Protein 8YDN (pdb70)

Sequence (189 aa):
EEQKLNVGHGLAWSYYFGYLRLIIPGLQSRMDSWKKGIDTARKSVVVPKLYLLLIPKSCYCPPSITAADPQIKVAGVTPSFVANRAGNQRREYKNTVYCFEADKTDFYCLVEYATPILSLYEMSNSEEAGLSSFDRLRQMRTFVATLQEIINSNPETTKDNCSLLVYDDKQSISMLIKDRIEKDLSDKALQ

Foldseek 3Di:
DCVVLLCQLVLLVCCCQVPVVFPQFPQVVQVVVVVVVDDDPFAEAEAQAEEEEAAQLLDFDPDPCVQPVQWAFPDKGPWDWGDHPVHRIDIDIFTWIWGDDPRYIYIYGYGYSNSSVVLNCLVVPPDDPSPPHDSNVSSVSNVVSNLVVQCVDPSRNRRYHYQYDHPVPGVVNSVVVVCVVSVVVVVVD

Structure (mmCIF, N/CA/C/O backbone):
data_8YDN
#
_entry.id   8YDN
#
_cell.length_a   104.400
_cell.length_b   104.400
_cell.length_c   96.820
_cell.angle_alpha   90.000
_cell.angle_beta   90.000
_cell.angle_gamma   90.000
#
_symmetry.space_group_name_H-M   'I 41 2 2'
#
loop_
_entity.id
_entity.type
_entity.pdbx_description
1 polymer 'Stimulator of interferon genes protein'
2 non-polymer "9,9'-[(2R,3R,3aS,5S,7aR,9R,10R,10aS,12S,14aR)-3,5,10,12-tetrahydroxy-5,12-dioxidooctahydro-2H,7H-difuro[3,2-d:3',2'-j][1,3,7,9,2,8]tetraoxadiphosphacyclododecine-2,9-diyl]bis(2-amino-1,9-dihydro-6H-purin-6-one)"
#
loop_
_atom_site.group_PDB
_atom_site.id
_atom_site.type_symbol
_atom_site.label_atom_id
_atom_site.label_alt_id
_atom_site.label_comp_id
_atom_site.label_asym_id
_atom_site.label_entity_id
_atom_site.label_seq_id
_atom_site.pdbx_PDB_ins_code
_atom_site.Cartn_x
_atom_site.Cartn_y
_atom_site.Cartn_z
_atom_site.occupancy
_atom_site.B_iso_or_equiv
_atom_site.auth_seq_id
_atom_site.auth_comp_id
_atom_site.auth_asym_id
_atom_site.auth_atom_id
_atom_site.pdbx_PDB_model_num
ATOM 1 N N . GLU A 1 131 ? 36.71318 -18.38893 41.49122 1.000 76.35980 131 GLU A N 1
ATOM 2 C CA . GLU A 1 131 ? 36.08917 -19.31018 40.55261 1.000 81.01775 131 GLU A CA 1
ATOM 3 C C . GLU A 1 131 ? 35.66917 -18.58520 39.28811 1.000 77.40033 131 GLU A C 1
ATOM 4 O O . GLU A 1 131 ? 35.64982 -17.34806 39.27767 1.000 66.44104 131 GLU A O 1
ATOM 15 N N . GLU A 1 132 ? 35.31816 -19.36254 38.24437 1.000 71.85011 132 GLU A N 1
ATOM 16 C CA . GLU A 1 132 ? 34.73843 -18.81486 37.01659 1.000 76.78047 132 GLU A CA 1
ATOM 17 C C . GLU A 1 132 ? 33.33720 -18.24873 37.22726 1.000 74.96817 132 GLU A C 1
ATOM 18 O O . GLU A 1 132 ? 32.89931 -17.40035 36.43632 1.000 67.33900 132 GLU A O 1
ATOM 30 N N . GLN A 1 133 ? 32.61410 -18.71115 38.26090 1.000 75.76852 133 GLN A N 1
ATOM 31 C CA . GLN A 1 133 ? 31.20777 -18.32772 38.39092 1.000 72.50625 133 GLN A CA 1
ATOM 32 C C . GLN A 1 133 ? 31.06751 -16.87677 38.83551 1.000 62.03545 133 GLN A C 1
ATOM 33 O O . GLN A 1 133 ? 30.18318 -16.16678 38.35119 1.000 64.24977 133 GLN A O 1
ATOM 47 N N . LYS A 1 134 ? 31.95380 -16.39545 39.72107 1.000 55.46502 134 LYS A N 1
ATOM 48 C CA . LYS A 1 134 ? 31.94675 -14.96099 40.01788 1.000 62.34283 134 LYS A CA 1
ATOM 49 C C . LYS A 1 134 ? 32.32053 -14.09779 38.80467 1.000 62.33479 134 LYS A C 1
ATOM 50 O O . LYS A 1 134 ? 32.15064 -12.87280 38.87051 1.000 52.74733 134 LYS A O 1
ATOM 69 N N . LEU A 1 135 ? 32.80137 -14.69981 37.70648 1.000 61.10638 135 LEU A N 1
ATOM 70 C CA . LEU A 1 135 ? 33.13332 -13.98517 36.47370 1.000 52.11309 135 LEU A CA 1
ATOM 71 C C . LEU A 1 135 ? 32.05667 -14.12177 35.39553 1.000 49.18118 135 LEU A C 1
ATOM 72 O O . LEU A 1 135 ? 32.22914 -13.59418 34.28435 1.000 45.35757 135 LEU A O 1
ATOM 88 N N . ASN A 1 136 ? 30.94524 -14.77687 35.71345 1.000 43.36441 136 ASN A N 1
ATOM 89 C CA . ASN A 1 136 ? 29.70716 -14.64392 34.97143 1.000 44.27053 136 ASN A CA 1
ATOM 90 C C . ASN A 1 136 ? 29.01991 -13.30005 35.22372 1.000 48.88153 136 ASN A C 1
ATOM 91 O O . ASN A 1 136 ? 28.15676 -13.18611 36.10702 1.000 47.10741 136 ASN A O 1
ATOM 102 N N . VAL A 1 137 ? 29.39005 -12.29327 34.43488 1.000 31.51257 137 VAL A N 1
ATOM 103 C CA . VAL A 1 137 ? 29.03165 -10.90480 34.71996 1.000 24.09105 137 VAL A CA 1
ATOM 104 C C . VAL A 1 137 ? 28.13796 -10.29036 33.66635 1.000 34.19069 137 VAL A C 1
ATOM 105 O O . VAL A 1 137 ? 27.49169 -9.26416 33.97217 1.000 28.47658 137 VAL A O 1
ATOM 118 N N . GLY A 1 138 ? 28.05017 -10.89200 32.46728 1.000 27.88373 138 GLY A N 1
ATOM 119 C CA . GLY A 1 138 ? 27.39398 -10.23838 31.35621 1.000 27.67853 138 GLY A CA 1
ATOM 120 C C . GLY A 1 138 ? 25.90709 -10.07084 31.53559 1.000 27.69093 138 GLY A C 1
ATOM 121 O O . GLY A 1 138 ? 25.33068 -9.04877 31.12638 1.000 27.90451 138 GLY A O 1
ATOM 125 N N . HIS A 1 139 ? 25.24925 -11.09673 32.06828 1.000 30.80763 139 HIS A N 1
ATOM 126 C CA . HIS A 1 139 ? 23.81493 -10.99722 32.33761 1.000 31.30817 139 HIS A CA 1
ATOM 127 C C . HIS A 1 139 ? 23.52062 -9.84900 33.29811 1.000 29.66113 139 HIS A C 1
ATOM 128 O O . HIS A 1 139 ? 22.52421 -9.13736 33.15130 1.000 33.49757 139 HIS A O 1
ATOM 142 N N . GLY A 1 140 ? 24.38877 -9.64599 34.27834 1.000 22.23865 140 GLY A N 1
ATOM 143 C CA . GLY A 1 140 ? 24.18732 -8.54603 35.19445 1.000 28.55355 140 GLY A CA 1
ATOM 144 C C . GLY A 1 140 ? 24.36547 -7.19538 34.53587 1.000 27.92645 140 GLY A C 1
ATOM 145 O O . GLY A 1 140 ? 23.55191 -6.29139 34.72590 1.000 28.57106 140 GLY A O 1
ATOM 149 N N . LEU A 1 141 ? 25.43681 -7.04163 33.76519 1.000 23.41576 141 LEU A N 1
ATOM 150 C CA . LEU A 1 141 ? 25.65732 -5.77239 33.09190 1.000 25.62528 141 LEU A CA 1
ATOM 151 C C .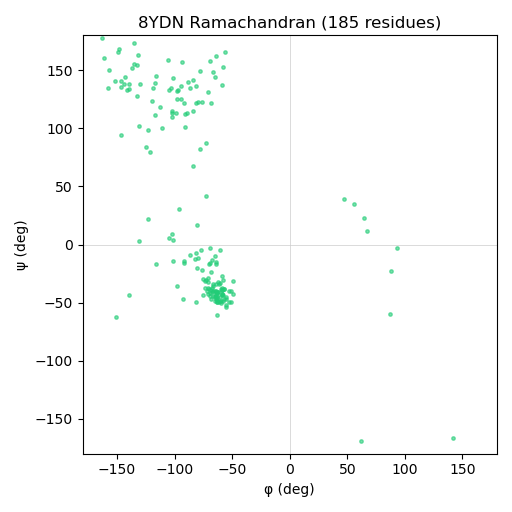 LEU A 1 141 ? 24.47298 -5.41243 32.20799 1.000 28.58936 141 LEU A C 1
ATOM 152 O O . LEU A 1 141 ? 24.07781 -4.24807 32.14932 1.000 25.77892 141 LEU A O 1
ATOM 168 N N . ALA A 1 142 ? 23.87797 -6.40095 31.53961 1.000 23.45457 142 ALA A N 1
ATOM 169 C CA . ALA A 1 142 ? 22.72625 -6.11865 30.68460 1.000 25.26992 142 ALA A CA 1
ATOM 170 C C . ALA A 1 142 ? 21.52021 -5.63384 31.48800 1.000 29.73901 142 ALA A C 1
ATOM 171 O O . ALA A 1 142 ? 20.86910 -4.64595 31.11215 1.000 27.00630 142 ALA A O 1
ATOM 178 N N . TRP A 1 143 ? 21.17743 -6.34049 32.57868 1.000 27.39628 143 TRP A N 1
ATOM 179 C CA . TRP A 1 143 ? 19.94726 -5.98537 33.32617 1.000 25.14638 143 TRP A CA 1
ATOM 180 C C . TRP A 1 143 ? 20.08693 -4.61693 33.97699 1.000 24.74016 143 TRP A C 1
ATOM 181 O O . TRP A 1 143 ? 19.15496 -3.81575 33.98101 1.000 27.41038 143 TRP A O 1
ATOM 202 N N . SER A 1 144 ? 21.29957 -4.30437 34.43248 1.000 24.57513 144 SER A N 1
ATOM 203 C CA . SER A 1 144 ? 21.62727 -3.01760 35.01789 1.000 30.41851 144 SER A CA 1
ATOM 204 C C . SER A 1 144 ? 21.55728 -1.90783 33.99007 1.000 25.46041 144 SER A C 1
ATOM 205 O O . SER A 1 144 ? 21.05583 -0.81233 34.28970 1.000 26.61506 144 SER A O 1
ATOM 213 N N . TYR A 1 145 ? 22.11110 -2.13692 32.78906 1.000 30.02692 145 TYR A N 1
ATOM 214 C CA . TYR A 1 145 ? 22.07994 -1.11186 31.73870 1.000 28.80193 145 TYR A CA 1
ATOM 215 C C . TYR A 1 145 ? 20.64832 -0.79664 31.34711 1.000 25.24914 145 TYR A C 1
ATOM 216 O O . TYR A 1 145 ? 20.28503 0.36214 31.15186 1.000 28.46657 145 TYR A O 1
ATOM 234 N N . TYR A 1 146 ? 19.81312 -1.82552 31.25359 1.000 22.85713 146 TYR A N 1
ATOM 235 C CA . TYR A 1 146 ? 18.40263 -1.63363 30.94193 1.000 21.82016 146 TYR A CA 1
ATOM 236 C C . TYR A 1 146 ? 17.68150 -0.82418 32.01015 1.000 28.04655 146 TYR A C 1
ATOM 237 O O . TYR A 1 146 ? 17.15067 0.24518 31.72011 1.000 25.85278 146 TYR A O 1
ATOM 255 N N . PHE A 1 147 ? 17.64376 -1.32121 33.26632 1.000 28.27613 147 PHE A N 1
ATOM 256 C CA . PHE A 1 147 ? 16.84191 -0.66469 34.30640 1.000 23.99883 147 PHE A CA 1
ATOM 257 C C . PHE A 1 147 ? 17.47395 0.64655 34.77743 1.000 32.05957 147 PHE A C 1
ATOM 258 O O . PHE A 1 147 ? 16.75712 1.56892 35.17436 1.000 32.09961 147 PHE A O 1
ATOM 275 N N . GLY A 1 148 ? 18.79478 0.75021 34.75176 1.000 26.52417 148 GLY A N 1
ATOM 276 C CA . GLY A 1 148 ? 19.45623 1.95669 35.17399 1.000 26.55837 148 GLY A CA 1
ATOM 277 C C . GLY A 1 148 ? 19.62469 3.01486 34.11873 1.000 30.37335 148 GLY A C 1
ATOM 278 O O . GLY A 1 148 ? 20.03522 4.14292 34.43563 1.000 31.71436 148 GLY A O 1
ATOM 282 N N . TYR A 1 149 ? 19.32020 2.69643 32.84931 1.000 26.44402 149 TYR A N 1
ATOM 283 C CA . TYR A 1 149 ? 19.49891 3.64677 31.76768 1.000 29.53996 149 TYR A CA 1
ATOM 284 C C . TYR A 1 149 ? 18.54943 3.49398 30.58335 1.000 29.89071 149 TYR A C 1
ATOM 285 O O . TYR A 1 149 ? 17.78489 4.41510 30.28186 1.000 27.93502 149 TYR A O 1
ATOM 303 N N . LEU A 1 150 ? 18.60274 2.36108 29.88473 1.000 27.73396 150 LEU A N 1
ATOM 304 C CA . LEU A 1 150 ? 17.92594 2.25575 28.59005 1.000 29.27405 150 LEU A CA 1
ATOM 305 C C . LEU A 1 150 ? 16.40678 2.31160 28.72611 1.000 32.53462 150 LEU A C 1
ATOM 306 O O . LEU A 1 150 ? 15.73271 2.86976 27.84788 1.000 33.62146 150 LEU A O 1
ATOM 322 N N . ARG A 1 151 ? 15.84572 1.70753 29.77693 1.000 28.04823 151 ARG A N 1
ATOM 323 C CA . ARG A 1 151 ? 14.39979 1.76619 30.01461 1.000 28.44029 151 ARG A CA 1
ATOM 324 C C . ARG A 1 151 ? 13.93445 3.18834 30.29414 1.000 30.25780 151 ARG A C 1
ATOM 325 O O . ARG A 1 151 ? 12.74587 3.48253 30.20008 1.000 31.75506 151 ARG A O 1
ATOM 346 N N . LEU A 1 152 ? 14.86151 4.06658 30.61604 1.000 28.61521 152 LEU A N 1
ATOM 347 C CA . LEU A 1 152 ? 14.59426 5.43967 30.98269 1.000 30.27144 152 LEU A CA 1
ATOM 348 C C . LEU A 1 152 ? 14.76583 6.41553 29.84182 1.000 35.80529 152 LEU A C 1
ATOM 349 O O . LEU A 1 152 ? 14.04338 7.40570 29.79716 1.000 34.27257 152 LEU A O 1
ATOM 365 N N . ILE A 1 153 ? 15.73660 6.18288 28.94491 1.000 37.99809 153 ILE A N 1
ATOM 366 C CA . ILE A 1 153 ? 16.04624 7.14496 27.89090 1.000 33.89302 153 ILE A CA 1
ATOM 367 C C . ILE A 1 153 ? 15.45981 6.75985 26.54012 1.000 29.50734 153 ILE A C 1
ATOM 368 O O . ILE A 1 153 ? 15.39792 7.61854 25.64857 1.000 32.70111 153 ILE A O 1
ATOM 384 N N . ILE A 1 154 ? 15.00256 5.52586 26.36776 1.000 28.47957 154 ILE A N 1
ATOM 385 C CA . ILE A 1 154 ? 14.45904 5.10910 25.08424 1.000 26.56973 154 ILE A CA 1
ATOM 386 C C . ILE A 1 154 ? 12.94598 5.26712 24.93404 1.000 36.38341 154 ILE A C 1
ATOM 387 O O . ILE A 1 154 ? 12.51035 5.71153 23.85960 1.000 37.41948 154 ILE A O 1
ATOM 403 N N . PRO A 1 155 ? 12.09740 4.85253 25.89288 1.000 37.05288 155 PRO A N 1
ATOM 404 C CA . PRO A 1 155 ? 10.65272 4.98173 25.66103 1.000 39.29637 155 PRO A CA 1
ATOM 405 C C . PRO A 1 155 ? 10.27673 6.42799 25.40251 1.000 33.98402 155 PRO A C 1
ATOM 406 O O . PRO A 1 155 ? 10.76013 7.33963 26.07005 1.000 35.38839 155 PRO A O 1
ATOM 417 N N . GLY A 1 156 ? 9.41268 6.62128 24.41166 1.000 29.74417 156 GLY A N 1
ATOM 418 C CA . GLY A 1 156 ? 9.01771 7.94507 23.96151 1.000 34.97693 156 GLY A CA 1
ATOM 419 C C . GLY A 1 156 ? 9.83192 8.50039 22.80128 1.000 35.54260 156 GLY A C 1
ATOM 420 O O . GLY A 1 156 ? 9.53105 9.60124 22.31201 1.000 31.63653 156 GLY A O 1
ATOM 424 N N . LEU A 1 157 ? 10.85024 7.77061 22.34678 1.000 30.88103 157 LEU A N 1
ATOM 425 C CA . LEU A 1 157 ? 11.87573 8.37244 21.50694 1.000 38.06804 157 LEU A CA 1
ATOM 426 C C . LEU A 1 157 ? 11.28170 8.85284 20.19000 1.000 37.78959 157 LEU A C 1
ATOM 427 O O . LEU A 1 157 ? 11.55389 9.97782 19.75949 1.000 39.27008 157 LEU A O 1
ATOM 443 N N . GLN A 1 158 ? 10.46752 8.00881 19.54017 1.000 37.72149 158 GLN A N 1
ATOM 444 C CA . GLN A 1 158 ? 9.80977 8.39325 18.28902 1.000 40.42404 158 GLN A CA 1
ATOM 445 C C . GLN A 1 158 ? 9.09396 9.73122 18.41411 1.000 49.40116 158 GLN A C 1
ATOM 446 O O . GLN A 1 158 ? 9.25720 10.62676 17.57631 1.000 37.80893 158 GLN A O 1
ATOM 460 N N . SER A 1 159 ? 8.29297 9.88737 19.46370 1.000 48.27572 159 SER A N 1
ATOM 461 C CA . SER A 1 159 ? 7.55448 11.12697 19.62217 1.000 41.27506 159 SER A CA 1
ATOM 462 C C . SER A 1 159 ? 8.49356 12.30331 19.79413 1.000 43.68127 159 SER A C 1
ATOM 463 O O . SER A 1 159 ? 8.26091 13.38535 19.24080 1.000 43.86285 159 SER A O 1
ATOM 471 N N . ARG A 1 160 ? 9.55275 12.12433 20.58121 1.000 41.85781 160 ARG A N 1
ATOM 472 C CA . ARG A 1 160 ? 10.52977 13.19048 20.76510 1.000 39.49021 160 ARG A CA 1
ATOM 473 C C . ARG A 1 160 ? 11.21626 13.55597 19.44651 1.000 44.32754 160 ARG A C 1
ATOM 474 O O . ARG A 1 160 ? 11.46210 14.73649 19.16424 1.000 37.22037 160 ARG A O 1
ATOM 495 N N . MET A 1 161 ? 11.54995 12.55722 18.63405 1.000 40.28612 161 MET A N 1
ATOM 496 C CA . MET A 1 161 ? 12.22225 12.87681 17.37803 1.000 47.19464 161 MET A CA 1
ATOM 497 C C . MET A 1 161 ? 11.26461 13.55000 16.40386 1.000 47.84230 161 MET A C 1
ATOM 498 O O . MET A 1 161 ? 11.68603 14.38749 15.60213 1.000 43.41174 161 MET A O 1
ATOM 512 N N . ASP A 1 162 ? 9.97816 13.19768 16.45420 1.000 45.06234 162 ASP A N 1
ATOM 513 C CA . ASP A 1 162 ? 8.99003 13.85998 15.61045 1.000 49.89428 162 ASP A CA 1
ATOM 514 C C . ASP A 1 162 ? 8.94372 15.35298 15.91308 1.000 49.86223 162 ASP A C 1
ATOM 515 O O . ASP A 1 162 ? 9.01468 16.18697 15.00554 1.000 62.22474 162 ASP A O 1
ATOM 524 N N . SER A 1 163 ? 8.86429 15.71988 17.18586 1.000 44.08142 163 SER A N 1
ATOM 525 C CA . SER A 1 163 ? 8.94480 17.13545 17.53534 1.000 50.41594 163 SER A CA 1
ATOM 526 C C . SER A 1 163 ? 10.30518 17.72350 17.14244 1.000 57.54054 163 SER A C 1
ATOM 527 O O . SER A 1 163 ? 10.38590 18.80482 16.54524 1.000 57.05125 163 SER A O 1
ATOM 535 N N . TRP A 1 164 ? 11.39652 17.02368 17.45694 1.000 52.97025 164 TRP A N 1
ATOM 536 C CA . TRP A 1 164 ? 12.71082 17.57585 17.13768 1.000 46.11019 164 TRP A CA 1
ATOM 537 C C . TRP A 1 164 ? 12.89760 17.72135 15.62858 1.000 48.26941 164 TRP A C 1
ATOM 538 O O . TRP A 1 164 ? 13.39290 18.75567 15.16831 1.000 51.77869 164 TRP A O 1
ATOM 559 N N . LYS A 1 165 ? 12.48469 16.70841 14.84079 1.000 51.19314 165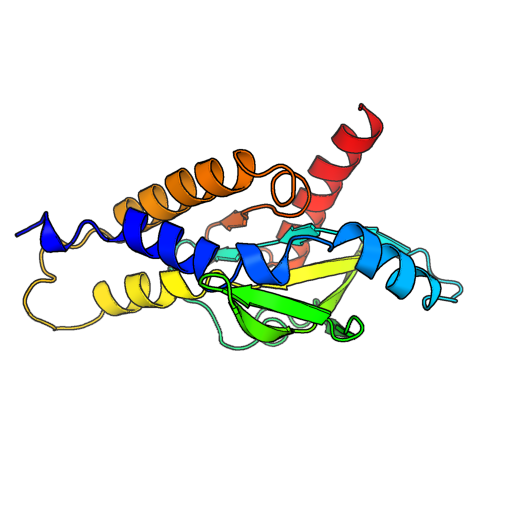 LYS A N 1
ATOM 560 C CA . LYS A 1 165 ? 12.63177 16.73786 13.37548 1.000 48.93637 165 LYS A CA 1
ATOM 561 C C . LYS A 1 165 ? 12.08913 18.02367 12.75036 1.000 55.82225 165 LYS A C 1
ATOM 562 O O . LYS A 1 165 ? 12.69026 18.56689 11.81961 1.000 58.27686 165 LYS A O 1
ATOM 581 N N . LYS A 1 166 ? 10.95471 18.53005 13.24749 1.000 50.81750 166 LYS A N 1
ATOM 582 C CA . LYS A 1 166 ? 10.34567 19.74823 12.72127 1.000 52.81621 166 LYS A CA 1
ATOM 583 C C . LYS A 1 166 ? 11.23970 20.97743 12.82757 1.000 51.91358 166 LYS A C 1
ATOM 584 O O . LYS A 1 166 ? 10.87704 22.04510 12.33943 1.000 52.57890 166 LYS A O 1
ATOM 603 N N . GLY A 1 167 ? 12.39646 20.85098 13.45411 1.000 54.64015 167 GLY A N 1
ATOM 604 C CA . GLY A 1 167 ? 13.30287 21.97253 13.55593 1.000 48.42844 167 GLY A CA 1
ATOM 605 C C . GLY A 1 167 ? 14.30121 22.04730 12.44701 1.000 54.42033 167 GLY A C 1
ATOM 606 O O . GLY A 1 167 ? 14.97146 23.07135 12.26900 1.000 51.22478 167 GLY A O 1
ATOM 610 N N . ILE A 1 168 ? 14.43222 20.96051 11.68968 1.000 57.83536 168 ILE A N 1
ATOM 611 C CA . ILE A 1 168 ? 15.28491 20.93042 10.50640 1.000 51.95395 168 ILE A CA 1
ATOM 612 C C . ILE A 1 168 ? 14.54717 21.67012 9.39169 1.000 62.58722 168 ILE A C 1
ATOM 613 O O . ILE A 1 168 ? 13.40670 21.32353 9.05683 1.000 61.94117 168 ILE A O 1
ATOM 629 N N . ASP A 1 169 ? 15.18672 22.71339 8.83695 1.000 58.84759 169 ASP A N 1
ATOM 630 C CA . ASP A 1 169 ? 14.63710 23.46464 7.69665 1.000 70.44044 169 ASP A CA 1
ATOM 631 C C . ASP A 1 169 ? 15.82145 23.91352 6.83964 1.000 57.58429 169 ASP A C 1
ATOM 632 O O . ASP A 1 169 ? 16.43241 24.95964 7.08793 1.000 60.57755 169 ASP A O 1
ATOM 641 N N . THR A 1 170 ? 16.13199 23.11730 5.82751 1.000 52.85716 170 THR A N 1
ATOM 642 C CA . THR A 1 170 ? 17.32362 23.34529 5.03048 1.000 49.89648 170 THR A CA 1
ATOM 643 C C . THR A 1 170 ? 17.06941 22.88131 3.60128 1.000 51.35551 170 THR A C 1
ATOM 644 O O . THR A 1 170 ? 16.07654 22.20444 3.32245 1.000 41.17924 170 THR A O 1
ATOM 655 N N . ALA A 1 171 ? 17.98875 23.25579 2.69382 1.000 45.82158 171 ALA A N 1
ATOM 656 C CA . ALA A 1 171 ? 18.02203 22.68748 1.34762 1.000 48.32940 171 ALA A CA 1
ATOM 657 C C . ALA A 1 171 ? 18.45806 21.22871 1.34919 1.000 50.88858 171 ALA A C 1
ATOM 658 O O . ALA A 1 171 ? 18.21061 20.51001 0.37265 1.000 41.09253 171 ALA A O 1
ATOM 665 N N . ARG A 1 172 ? 19.06821 20.75730 2.42818 1.000 45.51498 172 ARG A N 1
ATOM 666 C CA . ARG A 1 172 ? 19.78362 19.48085 2.38952 1.000 45.09469 172 ARG A CA 1
ATOM 667 C C . ARG A 1 172 ? 18.81673 18.32045 2.60074 1.000 37.65876 172 ARG A C 1
ATOM 668 O O . ARG A 1 172 ? 17.86980 18.40986 3.39074 1.000 43.79974 172 ARG A O 1
ATOM 689 N N . LYS A 1 173 ? 19.04748 17.22925 1.86915 1.000 37.97257 173 LYS A N 1
ATOM 690 C CA . LYS A 1 173 ? 18.25639 16.02976 2.09073 1.000 46.96628 173 LYS A CA 1
ATOM 691 C C . LYS A 1 173 ? 18.67706 15.44340 3.43225 1.000 42.59061 173 LYS A C 1
ATOM 692 O O . LYS A 1 173 ? 19.87375 15.30152 3.70359 1.000 37.90305 173 LYS A O 1
ATOM 711 N N . SER A 1 174 ? 17.71121 15.11716 4.26640 1.000 42.05629 174 SER A N 1
ATOM 712 C CA . SER A 1 174 ? 18.02733 14.59774 5.57992 1.000 44.08457 174 SER A CA 1
ATOM 713 C C . SER A 1 174 ? 17.08397 13.46776 5.94479 1.000 46.08024 174 SER A C 1
ATOM 714 O O . SER A 1 174 ? 15.88326 13.53974 5.69699 1.000 43.90409 174 SER A O 1
ATOM 722 N N . VAL A 1 175 ? 17.66072 12.42339 6.54336 1.000 42.94241 175 VAL A N 1
ATOM 723 C CA . VAL A 1 175 ? 16.93919 11.26281 7.06962 1.000 39.67720 175 VAL A CA 1
ATOM 724 C C . VAL A 1 175 ? 17.07337 11.27537 8.58952 1.000 39.35254 175 VAL A C 1
ATOM 725 O O . VAL A 1 175 ? 18.19615 11.20679 9.10248 1.000 42.08908 175 VAL A O 1
ATOM 738 N N . VAL A 1 176 ? 15.94707 11.38242 9.29348 1.000 34.36506 176 VAL A N 1
ATOM 739 C CA . VAL A 1 176 ? 15.90813 11.31194 10.75520 1.000 43.42028 176 VAL A CA 1
ATOM 740 C C . VAL A 1 176 ? 15.41277 9.92991 11.13645 1.000 40.94262 176 VAL A C 1
ATOM 741 O O . VAL A 1 176 ? 14.25791 9.58590 10.92957 1.000 34.13472 176 VAL A O 1
ATOM 754 N N . VAL A 1 177 ? 16.30100 9.12856 11.75419 1.000 41.76877 177 VAL A N 1
ATOM 755 C CA . VAL A 1 177 ? 16.00503 7.78845 12.20620 1.000 34.62601 177 VAL A CA 1
ATOM 756 C C . VAL A 1 177 ? 15.78960 7.83853 13.73335 1.000 43.30209 177 VAL A C 1
ATOM 757 O O . VAL A 1 177 ? 16.75115 8.13649 14.47349 1.000 29.56669 177 VAL A O 1
ATOM 770 N N . PRO A 1 178 ? 14.58239 7.56144 14.23403 1.000 40.34435 178 PRO A N 1
ATOM 771 C CA . PRO A 1 178 ? 14.31851 7.60921 15.68686 1.000 47.68709 178 PRO A CA 1
ATOM 772 C C . PRO A 1 178 ? 14.72269 6.30771 16.37330 1.000 45.81383 178 PRO A C 1
ATOM 773 O O . PRO A 1 178 ? 13.90586 5.52335 16.87965 1.000 38.87730 178 PRO A O 1
ATOM 784 N N . LYS A 1 179 ? 16.02826 6.07506 16.39049 1.000 36.12401 179 LYS A N 1
ATOM 785 C CA . LYS A 1 179 ? 16.58388 4.88606 17.00835 1.000 34.06933 179 LYS A CA 1
ATOM 786 C C . LYS A 1 179 ? 17.88004 5.26413 17.67915 1.000 33.91655 179 LYS A C 1
ATOM 787 O O . LYS A 1 179 ? 18.61331 6.13486 17.19320 1.000 30.48350 179 LYS A O 1
ATOM 806 N N . LEU A 1 180 ? 18.12933 4.62928 18.81280 1.000 34.91064 180 LEU A N 1
ATOM 807 C CA . LEU A 1 180 ? 19.42572 4.68077 19.46231 1.000 32.31836 180 LEU A CA 1
ATOM 808 C C . LEU A 1 180 ? 20.27463 3.50672 18.97962 1.000 30.51823 180 LEU A C 1
ATOM 809 O O . LEU A 1 180 ? 19.88633 2.34640 19.13757 1.000 34.43585 180 LEU A O 1
ATOM 825 N N . TYR A 1 181 ? 21.43717 3.80766 18.39805 1.000 25.51604 181 TYR A N 1
ATOM 826 C CA . TYR A 1 181 ? 22.37251 2.80043 17.90521 1.000 32.06051 181 TYR A CA 1
ATOM 827 C C . TYR A 1 181 ? 23.44596 2.62142 18.96917 1.000 26.00783 181 TYR A C 1
ATOM 828 O O . TYR A 1 181 ? 24.21182 3.55811 19.24297 1.000 29.13046 181 TYR A O 1
ATOM 846 N N . LEU A 1 182 ? 23.48786 1.43132 19.59058 1.000 29.25557 182 LEU A N 1
ATOM 847 C CA A LEU A 1 182 ? 24.36650 1.15633 20.72194 0.629 26.82480 182 LEU A CA 1
ATOM 848 C CA B LEU A 1 182 ? 24.36331 1.14711 20.71585 0.371 26.18821 182 LEU A CA 1
ATOM 849 C C . LEU A 1 182 ? 25.63234 0.45945 20.23661 1.000 25.96785 182 LEU A C 1
ATOM 850 O O . LEU A 1 182 ? 25.58847 -0.70068 19.81330 1.000 27.14536 182 LEU A O 1
ATOM 881 N N . LEU A 1 183 ? 26.76677 1.15257 20.35492 1.000 26.38544 183 LEU A N 1
ATOM 882 C CA . LEU A 1 183 ? 28.04258 0.62037 19.89101 1.000 30.43307 183 LEU A CA 1
ATOM 883 C C . LEU A 1 183 ? 28.63171 -0.36407 20.89676 1.000 28.35127 183 LEU A C 1
ATOM 884 O O . LEU A 1 183 ? 28.90289 -0.02524 22.05124 1.000 28.26749 183 LEU A O 1
ATOM 900 N N . ILE A 1 184 ? 28.87184 -1.57357 20.42118 1.000 33.83647 184 ILE A N 1
ATOM 901 C CA . ILE A 1 184 ? 29.45944 -2.65434 21.19427 1.000 34.07136 184 ILE A CA 1
ATOM 902 C C . ILE A 1 184 ? 30.72922 -3.08683 20.46846 1.000 30.84168 184 ILE A C 1
ATOM 903 O O . ILE A 1 184 ? 30.70569 -4.11573 19.76758 1.000 22.67109 184 ILE A O 1
ATOM 919 N N . PRO A 1 185 ? 31.84228 -2.34587 20.63085 1.000 23.95450 185 PRO A N 1
ATOM 920 C CA . PRO A 1 185 ? 33.14338 -2.77990 20.09571 1.000 31.92560 185 PRO A CA 1
ATOM 921 C C . PRO A 1 185 ? 33.67618 -4.05439 20.74086 1.000 39.50240 185 PRO A C 1
ATOM 922 O O . PRO A 1 185 ? 33.57750 -4.26140 21.95496 1.000 30.39127 185 PRO A O 1
ATOM 933 N N . LYS A 1 186 ? 34.34330 -4.86699 19.91411 1.000 38.82472 186 LYS A N 1
ATOM 934 C CA . LYS A 1 186 ? 34.85096 -6.15917 20.35267 1.000 41.29533 186 LYS A CA 1
ATOM 935 C C . LYS A 1 186 ? 35.89836 -6.01504 21.43297 1.000 33.80467 186 LYS A C 1
ATOM 936 O O . LYS A 1 186 ? 36.00880 -6.88584 22.29716 1.000 37.30736 186 LYS A O 1
ATOM 955 N N . SER A 1 187 ? 36.70932 -4.96407 21.39165 1.000 28.79453 187 SER A N 1
ATOM 956 C CA . SER A 1 187 ? 37.68699 -4.77884 22.45883 1.000 37.03524 187 SER A CA 1
ATOM 957 C C . SER A 1 187 ? 37.03626 -4.41664 23.79246 1.000 38.75426 187 SER A C 1
ATOM 958 O O . SER A 1 187 ? 37.70042 -4.46882 24.84671 1.000 39.20445 187 SER A O 1
ATOM 966 N N . CYS A 1 188 ? 35.76843 -3.99603 23.77981 1.000 30.46882 188 CYS A N 1
ATOM 967 C CA . CYS A 1 188 ? 35.07535 -3.43598 24.95962 1.000 31.68090 188 CYS A CA 1
ATOM 968 C C . CYS A 1 188 ? 35.65511 -2.09719 25.39491 1.000 32.19018 188 CYS A C 1
ATOM 969 O O . CYS A 1 188 ? 35.32453 -1.62076 26.49726 1.000 33.41833 188 CYS A O 1
ATOM 977 N N . TYR A 1 189 ? 36.51378 -1.47172 24.57936 1.000 36.44190 189 TYR A N 1
ATOM 978 C CA . TYR A 1 189 ? 37.02150 -0.13136 24.87773 1.000 33.17415 189 TYR A CA 1
ATOM 979 C C . TYR A 1 189 ? 35.98915 0.87222 24.38587 1.000 36.25797 189 TYR A C 1
ATOM 980 O O . TYR A 1 189 ? 35.75392 0.96979 23.18293 1.000 30.51077 189 TYR A O 1
ATOM 998 N N . CYS A 1 190 ? 35.38454 1.60278 25.31970 1.000 33.28547 190 CYS A N 1
ATOM 999 C CA . CYS A 1 190 ? 34.45624 2.67069 24.98655 1.000 31.23092 190 CYS A CA 1
ATOM 1000 C C . CYS A 1 190 ? 35.16856 4.00147 25.15057 1.000 35.54891 190 CYS A C 1
ATOM 1001 O O . CYS A 1 190 ? 35.46881 4.39950 26.28908 1.000 37.50426 190 CYS A O 1
ATOM 1009 N N . PRO A 1 191 ? 35.45994 4.70144 24.06875 1.000 42.32142 191 PRO A N 1
ATOM 1010 C CA . PRO A 1 191 ? 36.09046 5.98757 24.15808 1.000 33.34249 191 PRO A CA 1
ATOM 1011 C C . PRO A 1 191 ? 35.13318 6.99990 24.73921 1.000 30.39382 191 PRO A C 1
ATOM 1012 O O . PRO A 1 191 ? 33.90678 6.82975 24.69722 1.000 29.66809 191 PRO A O 1
ATOM 1023 N N . PRO A 1 192 ? 35.65285 8.07862 25.29966 1.000 36.32303 192 PRO A N 1
ATOM 1024 C CA . PRO A 1 192 ? 34.79097 8.94019 26.12372 1.000 45.02811 192 PRO A CA 1
ATOM 1025 C C . PRO A 1 192 ? 33.96673 9.91552 25.30974 1.000 46.81152 192 PRO A C 1
ATOM 1026 O O . PRO A 1 192 ? 33.01298 10.49180 25.84455 1.000 42.97676 192 PRO A O 1
ATOM 1037 N N . SER A 1 193 ? 34.27686 10.07703 24.02484 1.000 37.99309 193 SER A N 1
ATOM 1038 C CA . SER A 1 193 ? 33.54898 10.95926 23.11950 1.000 42.51751 193 SER A CA 1
ATOM 1039 C C . SER A 1 193 ? 33.24070 10.22607 21.81984 1.000 36.05875 193 SER A C 1
ATOM 1040 O O . SER A 1 193 ? 34.14368 9.66439 21.18545 1.000 37.80497 193 SER A O 1
ATOM 1048 N N . ILE A 1 194 ? 31.96697 10.23230 21.41364 1.000 36.97517 194 ILE A N 1
ATOM 1049 C CA . ILE A 1 194 ? 31.63082 9.75934 20.06871 1.000 36.52073 194 ILE A CA 1
ATOM 1050 C C . ILE A 1 194 ? 32.39015 10.57120 19.01216 1.000 36.52759 194 ILE A C 1
ATOM 1051 O O . ILE A 1 194 ? 32.95311 10.03669 18.04630 1.000 35.90274 194 ILE A O 1
ATOM 1067 N N . THR A 1 195 ? 32.33148 11.88518 19.14263 1.000 37.95463 195 THR A N 1
ATOM 1068 C CA . THR A 1 195 ? 32.88032 12.74316 18.11290 1.000 41.89650 195 THR A CA 1
ATOM 1069 C C . THR A 1 195 ? 34.37197 12.51590 17.98498 1.000 43.86923 195 THR A C 1
ATOM 1070 O O . THR A 1 195 ? 34.91268 12.56932 16.88218 1.000 42.14064 195 THR A O 1
ATOM 1076 N N . ALA A 1 196 ? 35.05211 12.19016 19.08696 1.000 46.93503 196 ALA 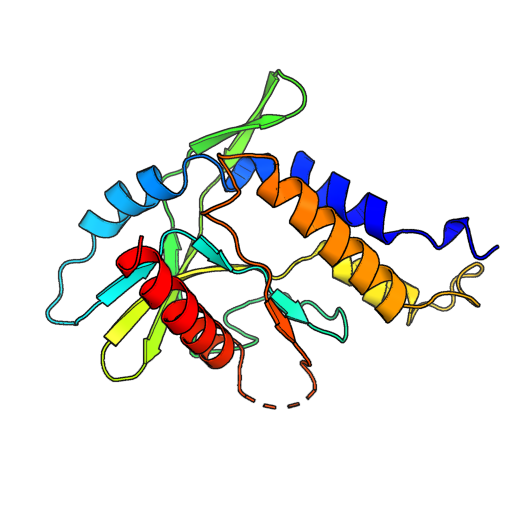A N 1
ATOM 1077 C CA . ALA A 1 196 ? 36.49614 11.98351 19.02364 1.000 41.31664 196 ALA A CA 1
ATOM 1078 C C . ALA A 1 196 ? 36.85150 10.65844 18.37659 1.000 41.95049 196 ALA A C 1
ATOM 1079 O O . ALA A 1 196 ? 37.90167 10.53473 17.72607 1.000 43.58821 196 ALA A O 1
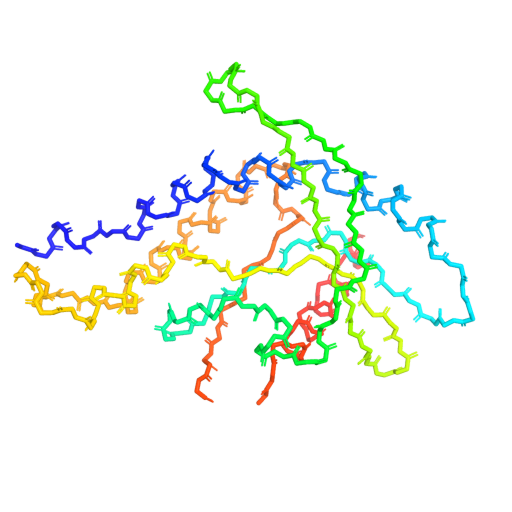ATOM 1086 N N . ALA A 1 197 ? 35.98621 9.66790 18.50804 1.000 37.62187 197 ALA A N 1
ATOM 1087 C CA . ALA A 1 197 ? 36.23817 8.38774 17.84891 1.000 32.55360 197 ALA A CA 1
ATOM 1088 C C . ALA A 1 197 ? 35.97336 8.47617 16.35394 1.000 40.09584 197 ALA A C 1
ATOM 1089 O O . ALA A 1 197 ? 36.75812 7.94158 15.56024 1.000 41.50916 197 ALA A O 1
ATOM 1096 N N . ASP A 1 198 ? 34.87113 9.12033 15.95582 1.000 37.04612 198 ASP A N 1
ATOM 1097 C CA . ASP A 1 198 ? 34.59351 9.40903 14.55590 1.000 38.33266 198 ASP A CA 1
ATOM 1098 C C . ASP A 1 198 ? 34.20203 10.87033 14.38659 1.000 41.41078 198 ASP A C 1
ATOM 1099 O O . ASP A 1 198 ? 33.05634 11.26844 14.64126 1.000 34.25496 198 ASP A O 1
ATOM 1108 N N . PRO A 1 199 ? 35.14798 11.71084 13.89985 1.000 39.26860 199 PRO A N 1
ATOM 1109 C CA . PRO A 1 199 ? 34.81710 13.11676 13.70399 1.000 43.86482 199 PRO A CA 1
ATOM 1110 C C . PRO A 1 199 ? 33.82020 13.34902 12.55625 1.000 31.31716 199 PRO A C 1
ATOM 1111 O O . PRO A 1 199 ? 33.36142 14.48183 12.37994 1.000 37.75860 199 PRO A O 1
ATOM 1122 N N . GLN A 1 200 ? 33.40192 12.32354 11.82296 1.000 36.10028 200 GLN A N 1
ATOM 1123 C CA . GLN A 1 200 ? 32.25479 12.48836 10.92881 1.000 31.64118 200 GLN A CA 1
ATOM 1124 C C . GLN A 1 200 ? 30.91692 12.50339 11.64571 1.000 42.01966 200 GLN A C 1
ATOM 1125 O O . GLN A 1 200 ? 29.94781 13.01248 11.08379 1.000 34.77848 200 GLN A O 1
ATOM 1139 N N . ILE A 1 201 ? 30.82639 11.95252 12.85955 1.000 37.52362 201 ILE A N 1
ATOM 1140 C CA . ILE A 1 201 ? 29.59188 12.01136 13.63683 1.000 37.88811 201 ILE A CA 1
ATOM 1141 C C . ILE A 1 201 ? 29.66154 13.27169 14.49238 1.000 33.39346 201 ILE A C 1
ATOM 1142 O O . ILE A 1 201 ? 30.50183 13.36924 15.37815 1.000 39.67757 201 ILE A O 1
ATOM 1157 N N . LYS A 1 202 ? 28.81229 14.24391 14.20953 1.000 38.98797 202 LYS A N 1
ATOM 1158 C CA . LYS A 1 202 ? 28.86229 15.54120 14.87214 1.000 43.77351 202 LYS A CA 1
ATOM 1159 C C . LYS A 1 202 ? 27.57665 15.72500 15.65776 1.000 34.76189 202 LYS A C 1
ATOM 1160 O O . LYS A 1 202 ? 26.51369 15.25318 15.24117 1.000 34.58834 202 LYS A O 1
ATOM 1179 N N . VAL A 1 203 ? 27.68260 16.38795 16.81109 1.000 43.51850 203 VAL A N 1
ATOM 1180 C CA . VAL A 1 203 ? 26.50198 16.62094 17.63937 1.000 40.31305 203 VAL A CA 1
ATOM 1181 C C . VAL A 1 203 ? 25.60568 17.60244 16.89462 1.000 37.83880 203 VAL A C 1
ATOM 1182 O O . VAL A 1 203 ? 26.02924 18.70290 16.53005 1.000 38.60177 203 VAL A O 1
ATOM 1195 N N . ALA A 1 204 ? 24.38167 17.17974 16.62360 1.000 35.94128 204 ALA A N 1
ATOM 1196 C CA . ALA A 1 204 ? 23.40919 18.02101 15.93953 1.000 32.46316 204 ALA A CA 1
ATOM 1197 C C . ALA A 1 204 ? 22.52753 18.82714 16.87241 1.000 39.64940 204 ALA A C 1
ATOM 1198 O O . ALA A 1 204 ? 21.89114 19.77840 16.42946 1.000 40.38665 204 ALA A O 1
ATOM 1205 N N . GLY A 1 205 ? 22.48074 18.48700 18.14949 1.000 49.47466 205 GLY A N 1
ATOM 1206 C CA . GLY A 1 205 ? 21.54799 19.09703 19.05744 1.000 33.10788 205 GLY A CA 1
ATOM 1207 C C . GLY A 1 205 ? 21.03279 18.07250 20.01758 1.000 34.03596 205 GLY A C 1
ATOM 1208 O O . GLY A 1 205 ? 21.55209 16.96192 20.12857 1.000 33.90415 205 GLY A O 1
ATOM 1212 N N . VAL A 1 206 ? 19.96754 18.42891 20.71210 1.000 39.21548 206 VAL A N 1
ATOM 1213 C CA . VAL A 1 206 ? 19.48208 17.65483 21.84577 1.000 47.58145 206 VAL A CA 1
ATOM 1214 C C . VAL A 1 206 ? 17.97524 17.79168 21.86506 1.000 40.89162 206 VAL A C 1
ATOM 1215 O O . VAL A 1 206 ? 17.43718 18.85083 21.55632 1.000 37.85188 206 VAL A O 1
ATOM 1228 N N . THR A 1 207 ? 17.29204 16.70358 22.17870 1.000 39.69485 207 THR A N 1
ATOM 1229 C CA . THR A 1 207 ? 15.86008 16.78306 22.34190 1.000 41.59114 207 THR A CA 1
ATOM 1230 C C . THR A 1 207 ? 15.53611 17.70282 23.53713 1.000 41.48887 207 THR A C 1
ATOM 1231 O O . THR A 1 207 ? 16.37258 17.97734 24.39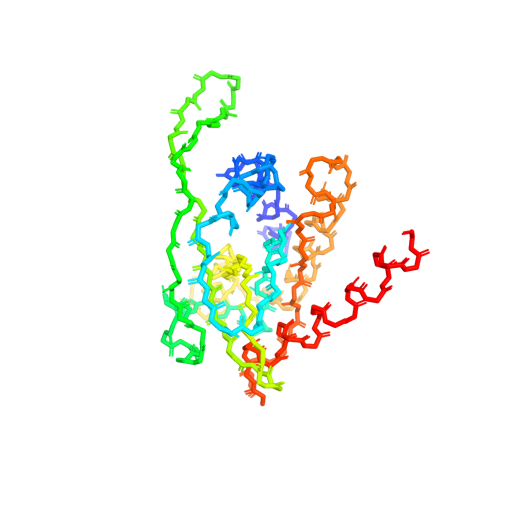729 1.000 41.02670 207 THR A O 1
ATOM 1237 N N . PRO A 1 208 ? 14.31421 18.18345 23.61349 1.000 46.90188 208 PRO A N 1
ATOM 1238 C CA . PRO A 1 208 ? 13.88103 18.78767 24.88385 1.000 49.26928 208 PRO A CA 1
ATOM 1239 C C . PRO A 1 208 ? 13.99875 17.77580 26.02529 1.000 47.82077 208 PRO A C 1
ATOM 1240 O O . PRO A 1 208 ? 13.91266 16.55898 25.82947 1.000 42.69179 208 PRO A O 1
ATOM 1251 N N . SER A 1 209 ? 14.18984 18.29206 27.23769 1.000 46.51262 209 SER A N 1
ATOM 1252 C CA . SER A 1 209 ? 14.31646 17.40615 28.38225 1.000 45.51895 209 SER A CA 1
ATOM 1253 C C . SER A 1 209 ? 12.99009 16.70215 28.61553 1.000 34.89842 209 SER A C 1
ATOM 1254 O O . SER A 1 209 ? 11.92661 17.20953 28.26787 1.000 44.99954 209 SER A O 1
ATOM 1262 N N . PHE A 1 210 ? 13.07792 15.47481 29.12663 1.000 35.90779 210 PHE A N 1
ATOM 1263 C CA . PHE A 1 210 ? 11.91893 14.75305 29.62195 1.000 35.56962 210 PHE A CA 1
ATOM 1264 C C . PHE A 1 210 ? 12.27470 14.09989 30.96084 1.000 40.82125 210 PHE A C 1
ATOM 1265 O O . PHE A 1 210 ? 13.42842 14.09431 31.39263 1.000 33.59075 210 PHE A O 1
ATOM 1282 N N . VAL A 1 211 ? 11.26585 13.52332 31.60194 1.000 34.81378 211 VAL A N 1
ATOM 1283 C CA . VAL A 1 211 ? 11.39047 12.90297 32.91043 1.000 31.78041 211 VAL A CA 1
ATOM 1284 C C . VAL A 1 211 ? 11.08270 11.41460 32.80846 1.000 30.40875 211 VAL A C 1
ATOM 1285 O O . VAL A 1 211 ? 10.10332 11.02176 32.16267 1.000 28.25686 211 VAL A O 1
ATOM 1298 N N . ALA A 1 212 ? 11.87660 10.59624 33.51091 1.000 33.14447 212 ALA A N 1
ATOM 1299 C CA . ALA A 1 212 ? 11.69164 9.14538 33.57832 1.000 34.75202 212 ALA A CA 1
ATOM 1300 C C . ALA A 1 212 ? 11.85467 8.70888 35.03435 1.000 33.35177 212 ALA A C 1
ATOM 1301 O O . ALA A 1 212 ? 12.51616 9.37591 35.84372 1.000 36.40027 212 ALA A O 1
ATOM 1308 N N . ASN A 1 213 ? 11.23424 7.56873 35.36419 1.000 32.50186 213 ASN A N 1
ATOM 1309 C CA . ASN A 1 213 ? 11.13179 7.10985 36.75788 1.000 40.09804 213 ASN A CA 1
ATOM 1310 C C . ASN A 1 213 ? 11.80061 5.75653 36.93397 1.000 35.95503 213 ASN A C 1
ATOM 1311 O O . ASN A 1 213 ? 11.44780 4.79876 36.24307 1.000 33.96729 213 ASN A O 1
ATOM 1322 N N . ARG A 1 214 ? 12.76113 5.68347 37.85268 1.000 33.51267 214 ARG A N 1
ATOM 1323 C CA . ARG A 1 214 ? 13.23505 4.39372 38.35070 1.000 39.98585 214 ARG A CA 1
ATOM 1324 C C . ARG A 1 214 ? 12.46776 4.03731 39.61879 1.000 38.40316 214 ARG A C 1
ATOM 1325 O O . ARG A 1 214 ? 11.93110 4.90967 40.30683 1.000 45.24057 214 ARG A O 1
ATOM 1346 N N . ALA A 1 215 ? 12.42390 2.73515 39.92444 1.000 42.11778 215 ALA A N 1
ATOM 1347 C CA . ALA A 1 215 ? 11.92428 2.23916 41.21920 1.000 50.54085 215 ALA A CA 1
ATOM 1348 C C . ALA A 1 215 ? 10.60511 2.89339 41.62129 1.000 42.72849 215 ALA A C 1
ATOM 1349 O O . ALA A 1 215 ? 10.39027 3.24840 42.78674 1.000 57.11408 215 ALA A O 1
ATOM 1356 N N . GLY A 1 216 ? 9.73228 3.09092 40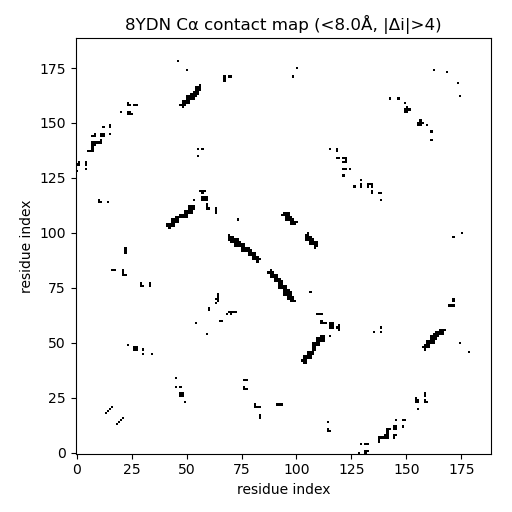.63560 1.000 57.64518 216 GLY A N 1
ATOM 1357 C CA . GLY A 1 216 ? 8.42355 3.66575 40.86305 1.000 57.39192 216 GLY A CA 1
ATOM 1358 C C . GLY A 1 216 ? 8.40972 5.17692 40.81197 1.000 55.99703 216 GLY A C 1
ATOM 1359 O O . GLY A 1 216 ? 7.74884 5.77166 39.94854 1.000 58.43186 216 GLY A O 1
ATOM 1363 N N . ASN A 1 217 ? 9.19456 5.79939 41.70713 1.000 53.45938 217 ASN A N 1
ATOM 1364 C CA . ASN A 1 217 ? 9.02524 7.19443 42.09182 1.000 44.72730 217 ASN A CA 1
ATOM 1365 C C . ASN A 1 217 ? 10.29253 8.03578 42.05337 1.000 52.18592 217 ASN A C 1
ATOM 1366 O O . ASN A 1 217 ? 10.25404 9.20056 42.47685 1.000 44.51605 217 ASN A O 1
ATOM 1377 N N . GLN A 1 218 ? 11.42560 7.47738 41.62315 1.000 43.71958 218 GLN A N 1
ATOM 1378 C CA . GLN A 1 218 ? 12.68973 8.22027 41.60067 1.000 45.51800 218 GLN A CA 1
ATOM 1379 C C . GLN A 1 218 ? 12.84346 8.89393 40.24046 1.000 47.13119 218 GLN A C 1
ATOM 1380 O O . GLN A 1 218 ? 13.22694 8.26110 39.25327 1.000 42.89767 218 GLN A O 1
ATOM 1394 N N . ARG A 1 219 ? 12.54573 10.18852 40.19683 1.000 42.34369 219 ARG A N 1
ATOM 1395 C CA . ARG A 1 219 ? 12.48192 10.92621 38.94232 1.000 40.27106 219 ARG A CA 1
ATOM 1396 C C . ARG A 1 219 ? 13.79366 11.61478 38.64664 1.000 39.19230 219 ARG A C 1
ATOM 1397 O O . ARG A 1 219 ? 14.40462 12.20631 39.54467 1.000 39.55991 219 ARG A O 1
ATOM 1418 N N . ARG A 1 220 ? 14.22644 11.51867 37.38543 1.000 39.86708 220 ARG A N 1
ATOM 1419 C CA . ARG A 1 220 ? 15.35154 12.29114 36.88936 1.000 38.92588 220 ARG A CA 1
ATOM 1420 C C . ARG A 1 220 ? 15.00955 12.82627 35.51290 1.000 32.50252 220 ARG A C 1
ATOM 1421 O O . ARG A 1 220 ? 14.22469 12.23593 34.76496 1.000 34.50569 220 ARG A O 1
ATOM 1442 N N . GLU A 1 221 ? 15.61298 13.95803 35.19457 1.000 32.99986 221 GLU A N 1
ATOM 1443 C CA . GLU A 1 221 ? 15.46392 14.58600 33.88680 1.000 34.80521 221 GLU A CA 1
ATOM 1444 C C . GLU A 1 221 ? 16.50642 14.03337 32.94146 1.000 34.07752 221 GLU A C 1
ATOM 1445 O O . GLU A 1 221 ? 17.66833 13.86384 33.31931 1.000 38.47952 221 GLU A O 1
ATOM 1457 N N . TYR A 1 222 ? 16.09205 13.79658 31.69208 1.000 46.11789 222 TYR A N 1
ATOM 1458 C CA . TYR A 1 222 ? 16.97072 13.32554 30.63014 1.000 34.63920 222 TYR A CA 1
ATOM 1459 C C . TYR A 1 222 ? 16.78047 14.15515 29.36230 1.000 35.91361 222 TYR A C 1
ATOM 1460 O O . TYR A 1 222 ? 15.77261 14.84563 29.18669 1.000 35.56074 222 TYR A O 1
ATOM 1478 N N . LYS A 1 223 ? 17.76344 14.04232 28.46682 1.000 44.67308 223 LYS A N 1
ATOM 1479 C CA . LYS A 1 223 ? 17.72066 14.59541 27.10817 1.000 40.33221 223 LYS A CA 1
ATOM 1480 C C . LYS A 1 223 ? 18.42896 13.63244 26.17392 1.000 34.65414 223 LYS A C 1
ATOM 1481 O O . LYS A 1 223 ? 19.47861 13.08955 26.51876 1.000 38.16707 223 LYS A O 1
ATOM 1500 N N . ASN A 1 224 ? 17.85410 13.41055 24.99276 1.000 37.18562 224 ASN A N 1
ATOM 1501 C CA . ASN A 1 224 ? 18.52091 12.61570 23.96816 1.000 38.96711 224 ASN A CA 1
ATOM 1502 C C . ASN A 1 224 ? 19.43066 13.51434 23.12957 1.000 34.77225 224 ASN A C 1
ATOM 1503 O O . ASN A 1 224 ? 19.04786 14.62365 22.76208 1.000 34.22324 224 ASN A O 1
ATOM 1514 N N . THR A 1 225 ? 20.65216 13.05349 22.88595 1.000 34.10406 225 THR A N 1
ATOM 1515 C CA . THR A 1 225 ? 21.60916 13.77186 22.06858 1.000 38.71789 225 THR A CA 1
ATOM 1516 C C . THR A 1 225 ? 21.50206 13.24546 20.65230 1.000 33.81590 225 THR A C 1
ATOM 1517 O O . THR A 1 225 ? 21.57693 12.03864 20.42232 1.000 31.60645 225 THR A O 1
ATOM 1523 N N . VAL A 1 226 ? 21.28647 14.14825 19.71140 1.000 33.32704 226 VAL A N 1
ATOM 1524 C CA . VAL A 1 226 ? 21.13206 13.77363 18.30392 1.000 28.35135 226 VAL A CA 1
ATOM 1525 C C . VAL A 1 226 ? 22.47945 13.97781 17.64426 1.000 30.84908 226 VAL A C 1
ATOM 1526 O O . VAL A 1 226 ? 23.14710 14.99139 17.88539 1.000 32.87895 226 VAL A O 1
ATOM 1539 N N . TYR A 1 227 ? 22.90154 12.97961 16.88111 1.000 34.91930 227 TYR A N 1
ATOM 1540 C CA . TYR A 1 227 ? 24.10334 13.01652 16.05251 1.000 34.27764 227 TYR A CA 1
ATOM 1541 C C . TYR A 1 227 ? 23.70371 13.16281 14.59312 1.000 35.48039 227 TYR A C 1
ATOM 1542 O O . TYR A 1 227 ? 22.57400 12.85564 14.21072 1.000 32.47910 227 TYR A O 1
ATOM 1560 N N . CYS A 1 228 ? 24.65658 13.64608 13.78920 1.000 31.72316 228 CYS A N 1
ATOM 1561 C CA . CYS A 1 228 ? 24.49853 13.81130 12.35496 1.000 35.62999 228 CYS A CA 1
ATOM 1562 C C . CYS A 1 228 ? 25.78623 13.39991 11.66316 1.000 33.58511 228 CYS A C 1
ATOM 1563 O O . CYS A 1 228 ? 26.87575 13.80443 12.08290 1.000 38.80678 228 CYS A O 1
ATOM 1571 N N . PHE A 1 229 ? 25.66416 12.61117 10.61004 1.000 30.71184 229 PHE A N 1
ATOM 1572 C CA . PHE A 1 229 ? 26.75658 12.41099 9.66130 1.000 39.91967 229 PHE A CA 1
ATOM 1573 C C . PHE A 1 229 ? 26.23312 12.55877 8.23683 1.000 38.34854 229 PHE A C 1
ATOM 1574 O O . PHE A 1 229 ? 25.04649 12.39633 7.95980 1.000 40.21824 229 PHE A O 1
ATOM 1591 N N . GLU A 1 230 ? 27.11361 12.91748 7.33516 1.000 43.01482 230 GLU A N 1
ATOM 1592 C CA . GLU A 1 230 ? 26.72342 13.03938 5.93846 1.000 45.51515 230 GLU A CA 1
ATOM 1593 C C . GLU A 1 230 ? 27.22731 11.83117 5.16609 1.000 43.66785 230 GLU A C 1
ATOM 1594 O O . GLU A 1 230 ? 28.35967 11.37485 5.36496 1.000 43.06044 230 GLU A O 1
ATOM 1606 N N . ALA A 1 231 ? 26.35955 11.27530 4.32757 1.000 36.80259 231 ALA A N 1
ATOM 1607 C CA . ALA A 1 231 ? 26.77077 10.21722 3.41637 1.000 46.08105 231 ALA A CA 1
ATOM 1608 C C . ALA A 1 231 ? 25.89281 10.25506 2.17519 1.000 45.61959 231 ALA A C 1
ATOM 1609 O O . ALA A 1 231 ? 24.69370 10.51161 2.26267 1.000 41.35474 231 ALA A O 1
ATOM 1616 N N . ASP A 1 232 ? 26.49769 10.03149 1.00729 1.000 54.21082 232 ASP A N 1
ATOM 1617 C CA . ASP A 1 232 ? 25.77315 9.98668 -0.27071 1.000 49.99412 232 ASP A CA 1
ATOM 1618 C C . ASP A 1 232 ? 24.97458 11.27065 -0.52813 1.000 38.18264 232 ASP A C 1
ATOM 1619 O O . ASP A 1 232 ? 23.88210 11.22836 -1.11692 1.000 45.38956 232 ASP A O 1
ATOM 1628 N N . LYS A 1 233 ? 25.50857 12.41004 -0.08847 1.000 39.20315 233 LYS A N 1
ATOM 1629 C CA . LYS A 1 233 ? 24.87769 13.73280 -0.17621 1.000 47.67741 233 LYS A CA 1
ATOM 1630 C C . LYS A 1 233 ? 23.58593 13.85401 0.64119 1.000 47.22128 233 LYS A C 1
ATOM 1631 O O . LYS A 1 233 ? 22.73080 14.71582 0.36132 1.000 41.28567 233 LYS A O 1
ATOM 1650 N N . THR A 1 234 ? 23.40721 13.01952 1.65808 1.000 39.42409 234 THR A N 1
ATOM 1651 C CA . THR A 1 234 ? 22.25127 13.16272 2.53556 1.000 43.64222 234 THR A CA 1
ATOM 1652 C C . THR A 1 234 ? 22.68813 13.16760 3.99947 1.000 45.68825 234 THR A C 1
ATOM 1653 O O . THR A 1 234 ? 23.58056 12.41434 4.39638 1.000 45.18289 234 THR A O 1
ATOM 1664 N N . ASP A 1 235 ? 22.07498 14.06397 4.78260 1.000 43.20520 235 ASP A N 1
ATOM 1665 C CA . ASP A 1 235 ? 22.31811 14.17723 6.21133 1.000 36.39123 235 ASP A CA 1
ATOM 1666 C C . ASP A 1 235 ? 21.50655 13.13507 6.97650 1.000 44.06547 235 ASP A C 1
ATOM 1667 O O . ASP A 1 235 ? 20.27863 13.17478 6.92751 1.000 39.19952 235 ASP A O 1
ATOM 1676 N N . PHE A 1 236 ? 22.16804 12.26507 7.74305 1.000 36.47467 236 PHE A N 1
ATOM 1677 C CA . PHE A 1 236 ? 21.48474 11.28594 8.58208 1.000 37.60000 236 PHE A CA 1
ATOM 1678 C C . PHE A 1 236 ? 21.55356 11.71969 10.04157 1.000 36.49706 236 PHE A C 1
ATOM 1679 O O . PHE A 1 236 ? 22.63361 12.10503 10.52554 1.000 31.58042 236 PHE A O 1
ATOM 1696 N N . TYR A 1 237 ? 20.40952 11.66803 10.72769 1.000 34.74105 237 TYR A N 1
ATOM 1697 C CA . TYR A 1 237 ? 20.28305 12.02365 12.13594 1.000 39.20222 237 TYR A CA 1
ATOM 1698 C C . TYR A 1 237 ? 19.80805 10.80491 12.91876 1.000 40.26685 237 TYR A C 1
ATOM 1699 O O . TYR A 1 237 ? 18.87773 10.12474 12.48697 1.000 39.99888 237 TYR A O 1
ATOM 1717 N N . CYS A 1 238 ? 20.43339 10.53800 14.06310 1.000 40.87038 238 CYS A N 1
ATOM 1718 C CA . CYS A 1 238 ? 20.06546 9.41313 14.93656 1.000 41.49478 238 CYS A CA 1
ATOM 1719 C C . CYS A 1 238 ? 20.68369 9.65144 16.30838 1.000 32.78487 238 CYS A C 1
ATOM 1720 O O . CYS A 1 238 ? 21.40111 10.62970 16.51153 1.000 34.78681 238 CYS A O 1
ATOM 1728 N N . LEU A 1 239 ? 20.39924 8.73224 17.24654 1.000 34.72344 239 LEU A N 1
ATOM 1729 C CA . LEU A 1 239 ? 21.06489 8.67029 18.53882 1.000 30.37969 239 LEU A CA 1
ATOM 1730 C C . LEU A 1 239 ? 22.11530 7.55567 18.48719 1.000 23.76662 239 LEU A C 1
ATOM 1731 O O . LEU A 1 239 ? 21.90262 6.50546 17.87424 1.000 34.78345 239 LEU A O 1
ATOM 1747 N N . VAL A 1 240 ? 23.23165 7.79441 19.13615 1.000 30.02524 240 VAL A N 1
ATOM 1748 C CA . VAL A 1 240 ? 24.38775 6.91680 19.08374 1.000 30.63785 240 VAL A CA 1
ATOM 1749 C C . VAL A 1 240 ? 25.04162 6.99782 20.44062 1.000 35.70725 240 VAL A C 1
ATOM 1750 O O . VAL A 1 240 ? 25.22841 8.08824 20.97119 1.000 33.27201 240 VAL A O 1
ATOM 1763 N N . GLU A 1 241 ? 25.43351 5.84605 20.98150 1.000 30.11403 241 GLU A N 1
ATOM 1764 C CA . GLU A 1 241 ? 26.11518 5.79499 22.26309 1.000 35.77176 241 GLU A CA 1
ATOM 1765 C C . GLU A 1 241 ? 26.90667 4.50484 22.30996 1.000 30.24735 241 GLU A C 1
ATOM 1766 O O . GLU A 1 241 ? 26.52134 3.51316 21.68440 1.000 30.33665 241 GLU A O 1
ATOM 1778 N N . TYR A 1 242 ? 28.01380 4.52740 23.04031 1.000 27.07336 242 TYR A N 1
ATOM 1779 C CA . TYR A 1 242 ? 28.68737 3.27027 23.37338 1.000 27.60467 242 TYR A CA 1
ATOM 1780 C C . TYR A 1 242 ? 27.94990 2.58179 24.50741 1.000 29.22273 242 TYR A C 1
ATOM 1781 O O . TYR A 1 242 ? 27.35243 3.23548 25.36465 1.000 33.70681 242 TYR A O 1
ATOM 1799 N N . ALA A 1 243 ? 27.99573 1.25115 24.52313 1.000 27.40630 243 ALA A N 1
ATOM 1800 C CA . ALA A 1 243 ? 27.49975 0.49131 25.68131 1.000 29.50277 243 ALA A CA 1
ATOM 1801 C C . ALA A 1 243 ? 28.53751 0.52912 26.81562 1.000 32.95889 243 ALA A C 1
ATOM 1802 O O . ALA A 1 243 ? 29.28820 -0.41651 27.07163 1.000 27.43065 243 ALA A O 1
ATOM 1809 N N . THR A 1 244 ? 28.51203 1.61257 27.56023 1.000 28.82307 244 THR A N 1
ATOM 1810 C CA . THR A 1 244 ? 29.46028 1.87727 28.64027 1.000 30.05281 244 THR A CA 1
ATOM 1811 C C . THR A 1 244 ? 29.67036 0.74619 29.65564 1.000 30.57150 244 THR A C 1
ATOM 1812 O O . THR A 1 244 ? 30.78439 0.61533 30.16749 1.000 28.82848 244 THR A O 1
ATOM 1823 N N . PRO A 1 245 ? 28.69271 -0.09853 29.97688 1.000 31.46283 245 PRO A N 1
ATOM 1824 C CA . PRO A 1 245 ? 29.01029 -1.19725 30.91421 1.000 25.56660 245 PRO A CA 1
ATOM 1825 C C . PRO A 1 245 ? 30.13568 -2.08400 30.42410 1.000 33.60063 245 PRO A C 1
ATOM 1826 O O . PRO A 1 245 ? 30.88775 -2.62261 31.25736 1.000 30.04560 245 PRO A O 1
ATOM 1837 N N . ILE A 1 246 ? 30.30552 -2.25317 29.10403 1.000 24.78238 246 ILE A N 1
ATOM 1838 C CA . ILE A 1 246 ? 31.36276 -3.14382 28.63479 1.000 20.99340 246 ILE A CA 1
ATOM 1839 C C . ILE A 1 246 ? 32.74273 -2.58326 28.93988 1.000 23.31691 246 ILE A C 1
ATOM 1840 O O . ILE A 1 246 ? 33.72838 -3.32114 28.88647 1.000 28.21998 246 ILE A O 1
ATOM 1856 N N . LEU A 1 247 ? 32.83534 -1.30831 29.31674 1.000 25.09815 247 LEU A N 1
ATOM 1857 C CA . LEU A 1 247 ? 34.12604 -0.80206 29.80043 1.000 25.06582 247 LEU A CA 1
ATOM 1858 C C . LEU A 1 247 ? 34.62546 -1.57336 31.02210 1.000 31.28378 247 LEU A C 1
ATOM 1859 O O . LEU A 1 247 ? 35.83894 -1.63845 31.24112 1.000 27.45317 247 LEU A O 1
A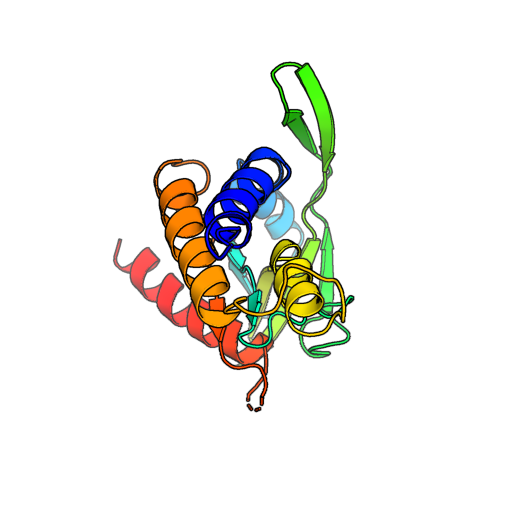TOM 1875 N N . SER A 1 248 ? 33.72780 -2.16089 31.83183 1.000 29.84136 248 SER A N 1
ATOM 1876 C CA . SER A 1 248 ? 34.21530 -2.97088 32.94682 1.000 31.28677 248 SER A CA 1
ATOM 1877 C C . SER A 1 248 ? 34.76750 -4.29797 32.45266 1.000 26.81252 248 SER A C 1
ATOM 1878 O O . SER A 1 248 ? 35.66312 -4.86462 33.07952 1.000 34.68636 248 SER A O 1
ATOM 1886 N N . LEU A 1 249 ? 34.21565 -4.83068 31.35159 1.000 31.36785 249 LEU A N 1
ATOM 1887 C CA . LEU A 1 249 ? 34.80331 -6.01126 30.71462 1.000 27.09247 249 LEU A CA 1
ATOM 1888 C C . LEU A 1 249 ? 36.22891 -5.70538 30.25333 1.000 30.46471 249 LEU A C 1
ATOM 1889 O O . LEU A 1 249 ? 37.15488 -6.47145 30.52897 1.000 37.37873 249 LEU A O 1
ATOM 1905 N N . TYR A 1 250 ? 36.42952 -4.54572 29.62656 1.000 24.65355 250 TYR A N 1
ATOM 1906 C CA . TYR A 1 250 ? 37.78183 -4.10688 29.27485 1.000 24.56333 250 TYR A CA 1
ATOM 1907 C C . TYR A 1 250 ? 38.71064 -4.06513 30.47959 1.000 33.30987 250 TYR A C 1
ATOM 1908 O O . TYR A 1 250 ? 39.85297 -4.53780 30.41322 1.000 29.68052 250 TYR A O 1
ATOM 1926 N N . GLU A 1 251 ? 38.24051 -3.47976 31.59831 1.000 33.16582 251 GLU A N 1
ATOM 1927 C CA . GLU A 1 251 ? 39.07053 -3.33379 32.80117 1.000 33.71069 251 GLU A CA 1
ATOM 1928 C C . GLU A 1 251 ? 39.33772 -4.67718 33.45285 1.000 30.29897 251 GLU A C 1
ATOM 1929 O O . GLU A 1 251 ? 40.46010 -4.95023 33.87619 1.000 34.69663 251 GLU A O 1
ATOM 1941 N N . MET A 1 252 ? 38.32470 -5.53985 33.52760 1.000 28.53415 252 MET A N 1
ATOM 1942 C CA . MET A 1 252 ? 38.55184 -6.87874 34.06648 1.000 31.81689 252 MET A CA 1
ATOM 1943 C C . MET A 1 252 ? 39.57047 -7.66773 33.24586 1.000 34.42980 252 MET A C 1
ATOM 1944 O O . MET A 1 252 ? 40.29324 -8.51660 33.77355 1.000 34.26378 252 MET A O 1
ATOM 1958 N N . SER A 1 253 ? 39.62349 -7.45380 31.95069 1.000 37.96786 253 SER A N 1
ATOM 1959 C CA . SER A 1 253 ? 40.60453 -8.21319 31.18838 1.000 43.04935 253 SER A CA 1
ATOM 1960 C C . SER A 1 253 ? 42.01907 -7.63649 31.27059 1.000 37.66750 253 SER A C 1
ATOM 1961 O O . SER A 1 253 ? 42.97635 -8.36737 31.00758 1.000 47.28419 253 SER A O 1
ATOM 1969 N N . ASN A 1 254 ? 42.17859 -6.36535 31.63032 1.000 35.00954 254 ASN A N 1
ATOM 1970 C CA . ASN A 1 254 ? 43.47780 -5.73599 31.84881 1.000 46.56001 254 ASN A CA 1
ATOM 1971 C C . ASN A 1 254 ? 43.46554 -5.14525 33.25128 1.000 51.50592 254 ASN A C 1
ATOM 1972 O O . ASN A 1 254 ? 43.17659 -3.95764 33.39734 1.000 71.58125 254 ASN A O 1
ATOM 1983 N N . SER A 1 255 ? 43.76212 -5.94573 34.27616 1.000 57.29981 255 SER A N 1
ATOM 1984 C CA . SER A 1 255 ? 43.54722 -5.38548 35.60162 1.000 58.05723 255 SER A CA 1
ATOM 1985 C C . SER A 1 255 ? 44.57830 -5.67493 36.68425 1.000 74.09011 255 SER A C 1
ATOM 1986 O O . SER A 1 255 ? 44.92483 -4.77147 37.46194 1.000 83.86067 255 SER A O 1
ATOM 1994 N N . GLU A 1 256 ? 45.02863 -6.92726 36.77428 1.000 71.12093 256 GLU A N 1
ATOM 1995 C CA . GLU A 1 256 ? 45.92382 -7.42270 37.82194 1.000 74.75503 256 GLU A CA 1
ATOM 1996 C C . GLU A 1 256 ? 45.15355 -7.91093 39.05587 1.000 65.27298 256 GLU A C 1
ATOM 1997 O O . GLU A 1 256 ? 45.69107 -8.69452 39.83769 1.000 72.97784 256 GLU A O 1
ATOM 2009 N N . GLU A 1 257 ? 43.91768 -7.44743 39.26011 1.000 66.22869 257 GLU A N 1
ATOM 2010 C CA . GLU A 1 257 ? 43.15253 -7.89555 40.41896 1.000 51.60339 257 GLU A CA 1
ATOM 2011 C C . GLU A 1 257 ? 43.04608 -9.42606 40.40192 1.000 69.77147 257 GLU A C 1
ATOM 2012 O O . GLU A 1 257 ? 43.27993 -10.09263 39.37652 1.000 65.06912 257 GLU A O 1
ATOM 2024 N N . ALA A 1 258 ? 42.63004 -9.97331 41.54659 1.000 59.89322 258 ALA A N 1
ATOM 2025 C CA . ALA A 1 258 ? 43.00212 -11.33206 41.92148 1.000 56.73647 258 ALA A CA 1
ATOM 2026 C C . ALA A 1 258 ? 42.14239 -12.40557 41.25641 1.000 58.69468 258 ALA A C 1
ATOM 2027 O O . ALA A 1 258 ? 42.67577 -13.38433 40.70480 1.000 70.16240 258 ALA A O 1
ATOM 2034 N N . GLY A 1 259 ? 40.82148 -12.26156 41.31195 1.000 49.98096 259 GLY A N 1
ATOM 2035 C CA . GLY A 1 259 ? 39.95150 -13.33656 40.87067 1.000 47.82813 259 GLY A CA 1
ATOM 2036 C C . GLY A 1 259 ? 39.76035 -13.42626 39.37133 1.000 54.34650 259 GLY A C 1
ATOM 2037 O O . GLY A 1 259 ? 38.83912 -14.09597 38.89260 1.000 49.80883 259 GLY A O 1
ATOM 2041 N N . LEU A 1 260 ? 40.63410 -12.77561 38.61136 1.000 53.24210 260 LEU A N 1
ATOM 2042 C CA . LEU A 1 260 ? 40.35069 -12.47790 37.21656 1.000 37.29209 260 LEU A CA 1
ATOM 2043 C C . LEU A 1 260 ? 41.06512 -13.41225 36.25223 1.000 46.92959 260 LEU A C 1
ATOM 2044 O O . LEU A 1 260 ? 40.98104 -13.21017 35.03309 1.000 39.16585 260 LEU A O 1
ATOM 2060 N N . SER A 1 261 ? 41.69218 -14.47451 36.75407 1.000 45.12070 261 SER A N 1
ATOM 2061 C CA . SER A 1 261 ? 42.51922 -15.32842 35.90697 1.000 45.01451 261 SER A CA 1
ATOM 2062 C C . SER A 1 261 ? 41.69853 -16.06869 34.86408 1.000 41.43151 261 SER A C 1
ATOM 2063 O O . SER A 1 261 ? 42.10084 -16.17941 33.70275 1.000 47.32709 261 SER A O 1
ATOM 2071 N N . SER A 1 262 ? 40.52703 -16.54493 35.23000 1.000 49.23849 262 SER A N 1
ATOM 2072 C CA . SER A 1 262 ? 39.68795 -17.25833 34.27616 1.000 44.71783 262 SER A CA 1
ATOM 2073 C C . SER A 1 262 ? 38.63599 -16.35291 33.64064 1.000 41.36172 262 SER A C 1
ATOM 2074 O O . SER A 1 262 ? 37.53527 -16.81246 33.31063 1.000 43.80190 262 SER A O 1
ATOM 2082 N N . PHE A 1 263 ? 38.93437 -15.06112 33.49174 1.000 37.58045 263 PHE A N 1
ATOM 2083 C CA . PHE A 1 263 ? 37.98109 -14.15817 32.84573 1.000 40.02237 263 PHE A CA 1
ATOM 2084 C C . PHE A 1 263 ? 38.07621 -14.25535 31.32192 1.000 38.80547 263 PHE A C 1
ATOM 2085 O O . PHE A 1 263 ? 39.16025 -14.20298 30.73477 1.000 43.36130 263 PHE A O 1
ATOM 2102 N N . ASP A 1 264 ? 36.91273 -14.30411 30.68260 1.000 35.68664 264 ASP A N 1
ATOM 2103 C CA . ASP A 1 264 ? 36.76711 -14.46963 29.24919 1.000 32.28985 264 ASP A CA 1
ATOM 2104 C C . ASP A 1 264 ? 35.95393 -13.30143 28.71165 1.000 32.06526 264 ASP A C 1
ATOM 2105 O O . ASP A 1 264 ? 34.71819 -13.30828 28.75285 1.000 34.41651 264 ASP A O 1
ATOM 2114 N N . ARG A 1 265 ? 36.64543 -12.30377 28.17164 1.000 30.01624 265 ARG A N 1
ATOM 2115 C CA . ARG A 1 265 ? 35.99345 -11.05911 27.77866 1.000 28.26662 265 ARG A CA 1
ATOM 2116 C C . ARG A 1 265 ? 34.95974 -11.27065 26.68012 1.000 38.76045 265 ARG A C 1
ATOM 2117 O O . ARG A 1 265 ? 33.83684 -10.75463 26.75629 1.000 30.80019 265 ARG A O 1
ATOM 2138 N N . LEU A 1 266 ? 35.31642 -12.00031 25.62058 1.000 31.49939 266 LEU A N 1
ATOM 2139 C CA . LEU A 1 266 ? 34.34982 -12.18961 24.54779 1.000 34.24230 266 LEU A CA 1
ATOM 2140 C C . LEU A 1 266 ? 33.13184 -12.97332 25.00240 1.000 26.72282 266 LEU A C 1
ATOM 2141 O O . LEU A 1 266 ? 32.01057 -12.69769 24.56031 1.000 34.27115 266 LEU A O 1
ATOM 2157 N N . ARG A 1 267 ? 33.32830 -14.00673 25.80810 1.000 29.83213 267 ARG A N 1
ATOM 2158 C CA . ARG A 1 267 ? 32.18538 -14.75152 26.33061 1.000 29.15495 267 ARG A CA 1
ATOM 2159 C C . ARG A 1 267 ? 31.24759 -13.83975 27.13296 1.000 37.33983 267 ARG A C 1
ATOM 2160 O O . ARG A 1 267 ? 30.02085 -13.95350 27.03555 1.000 31.34195 267 ARG A O 1
ATOM 2181 N N . GLN A 1 268 ? 31.79881 -12.95555 27.96901 1.000 29.67819 268 GLN A N 1
ATOM 2182 C CA . GLN A 1 268 ? 30.93617 -12.06680 28.73758 1.000 30.90153 268 GLN A CA 1
ATOM 2183 C C . GLN A 1 268 ? 30.29082 -11.02681 27.83181 1.000 30.41205 268 GLN A C 1
ATOM 2184 O O . GLN A 1 268 ? 29.10399 -10.71301 27.97094 1.000 27.45745 268 GLN A O 1
ATOM 2198 N N . MET A 1 269 ? 31.02715 -10.53984 26.84807 1.000 29.88518 269 MET A N 1
ATOM 2199 C CA . MET A 1 269 ? 30.41500 -9.62350 25.87517 1.000 31.76006 269 MET A CA 1
ATOM 2200 C C . MET A 1 269 ? 29.26971 -10.29749 25.09949 1.000 33.58000 269 MET A C 1
ATOM 2201 O O . MET A 1 269 ? 28.25324 -9.65090 24.82436 1.000 30.58656 269 MET A O 1
ATOM 2215 N N . ARG A 1 270 ? 29.37012 -11.59631 24.81861 1.000 33.51984 270 ARG A N 1
ATOM 2216 C CA . ARG A 1 270 ? 28.27112 -12.30754 24.18113 1.000 32.75610 270 ARG A CA 1
ATOM 2217 C C . ARG A 1 270 ? 27.05521 -12.48077 25.08770 1.000 30.13058 270 ARG A C 1
ATOM 2218 O O . ARG A 1 270 ? 25.91953 -12.34732 24.63465 1.000 38.04775 270 ARG A O 1
ATOM 2239 N N . THR A 1 271 ? 27.25425 -12.85356 26.35710 1.000 30.81038 271 THR A N 1
ATOM 2240 C CA . THR A 1 271 ? 26.12476 -12.91166 27.29739 1.000 30.50207 271 THR A CA 1
ATOM 2241 C C . THR A 1 271 ? 25.43897 -11.55460 27.41767 1.000 25.44481 271 THR A C 1
ATOM 2242 O O . THR A 1 271 ? 24.20332 -11.46962 27.42120 1.000 28.04996 271 THR A O 1
ATOM 2248 N N . PHE A 1 272 ? 26.23107 -10.48226 27.50835 1.000 25.26755 272 PHE A N 1
ATOM 2249 C CA . PHE A 1 272 ? 25.68127 -9.13397 27.54601 1.000 22.00305 272 PHE A CA 1
ATOM 2250 C C . PHE A 1 272 ? 24.78515 -8.85443 26.34993 1.000 28.96248 272 PHE A C 1
ATOM 2251 O O . PHE A 1 272 ? 23.62415 -8.42619 26.47764 1.000 27.20819 272 PHE A O 1
ATOM 2268 N N . VAL A 1 273 ? 25.32153 -9.07082 25.16255 1.000 27.94313 273 VAL A N 1
ATOM 2269 C CA . VAL A 1 273 ? 24.57415 -8.74449 23.94433 1.000 26.04759 273 VAL A CA 1
ATOM 2270 C C . VAL A 1 273 ? 23.30600 -9.57605 23.89477 1.000 26.71088 273 VAL A C 1
ATOM 2271 O O . VAL A 1 273 ? 22.19512 -9.04421 23.78165 1.000 23.83867 273 VAL A O 1
ATOM 2284 N N . ALA A 1 274 ? 23.45306 -10.88834 24.09831 1.000 26.95299 274 ALA A N 1
ATOM 2285 C CA . ALA A 1 274 ? 22.32386 -11.78994 24.00457 1.000 29.55765 274 ALA A CA 1
ATOM 2286 C C . ALA A 1 274 ? 21.23520 -11.43056 24.99932 1.000 28.01856 274 ALA A C 1
ATOM 2287 O O . ALA A 1 274 ? 20.05240 -11.36318 24.63853 1.000 36.35635 274 ALA A O 1
ATOM 2294 N N . THR A 1 275 ? 21.58911 -11.25535 26.27183 1.000 32.48016 275 THR A N 1
ATOM 2295 C CA . THR A 1 275 ? 20.58917 -10.88742 27.27802 1.000 28.61043 275 THR A CA 1
ATOM 2296 C C . THR A 1 275 ? 19.98418 -9.52952 26.95212 1.000 30.45862 275 THR A C 1
ATOM 2297 O O . THR A 1 275 ? 18.76546 -9.36367 26.92878 1.000 32.59268 275 THR A O 1
ATOM 2308 N N . LEU A 1 276 ? 20.83258 -8.53473 26.68746 1.000 26.54664 276 LEU A N 1
ATOM 2309 C CA . LEU A 1 276 ? 20.30963 -7.19798 26.40198 1.000 32.25828 276 LEU A CA 1
ATOM 2310 C C . LEU A 1 276 ? 19.36791 -7.23098 25.21156 1.000 31.68801 276 LEU A C 1
ATOM 2311 O O . LEU A 1 276 ? 18.28245 -6.64420 25.24013 1.000 30.40478 276 LEU A O 1
ATOM 2327 N N . GLN A 1 277 ? 19.73992 -7.94985 24.16708 1.000 30.29383 277 GLN A N 1
ATOM 2328 C CA . GLN A 1 277 ? 18.83333 -8.06684 23.02677 1.000 34.71524 277 GLN A CA 1
ATOM 2329 C C . GLN A 1 277 ? 17.49589 -8.66544 23.44677 1.000 30.40094 277 GLN A C 1
ATOM 2330 O O . GLN A 1 277 ? 16.43594 -8.15590 23.05600 1.000 28.85446 277 GLN A O 1
ATOM 2344 N N . GLU A 1 278 ? 17.49863 -9.69720 24.29150 1.000 36.06702 278 GLU A N 1
ATOM 2345 C CA . GLU A 1 278 ? 16.21148 -10.26309 24.71325 1.000 30.76878 278 GLU A CA 1
ATOM 2346 C C . GLU A 1 278 ? 15.39863 -9.26947 25.53436 1.000 29.98034 278 GLU A C 1
ATOM 2347 O O . GLU A 1 278 ? 14.18869 -9.12578 25.32445 1.000 30.31099 278 GLU A O 1
ATOM 2354 N N . ILE A 1 279 ? 16.04075 -8.51788 26.42205 1.000 29.37545 279 ILE A N 1
ATOM 2355 C CA . ILE A 1 279 ? 15.27964 -7.56249 27.23480 1.000 32.33447 279 ILE A CA 1
ATOM 2356 C C . ILE A 1 279 ? 14.64524 -6.50730 26.32977 1.000 37.02652 279 ILE A C 1
ATOM 2357 O O . ILE A 1 279 ? 13.44456 -6.22185 26.40218 1.000 33.17784 279 ILE A O 1
ATOM 2373 N N . ILE A 1 280 ? 15.44888 -5.93589 25.44492 1.000 34.62998 280 ILE A N 1
ATOM 2374 C CA . ILE A 1 280 ? 14.98298 -4.85964 24.58223 1.000 33.92735 280 ILE A CA 1
ATOM 2375 C C . ILE A 1 280 ? 13.82161 -5.32026 23.71917 1.000 34.59362 280 ILE A C 1
ATOM 2376 O O . ILE A 1 280 ? 12.86135 -4.57306 23.51250 1.000 35.63399 280 ILE A O 1
ATOM 2392 N N . ASN A 1 281 ? 13.86927 -6.56331 23.23319 1.000 33.16211 281 ASN A N 1
ATOM 2393 C CA . ASN A 1 281 ? 12.78172 -7.07829 22.40709 1.000 39.45432 281 ASN A CA 1
ATOM 2394 C C . ASN A 1 281 ? 11.51871 -7.33313 23.21468 1.000 44.78470 281 ASN A C 1
ATOM 2395 O O . ASN A 1 281 ? 10.41130 -7.25713 22.66944 1.000 52.09949 281 ASN A O 1
ATOM 2406 N N . SER A 1 282 ? 11.65294 -7.64177 24.49555 1.000 42.60337 282 SER A N 1
ATOM 2407 C CA . SER A 1 282 ? 10.47957 -7.93193 25.29873 1.000 43.94598 282 SER A CA 1
ATOM 2408 C C . SER A 1 282 ? 9.70660 -6.68529 25.71070 1.000 46.72512 282 SER A C 1
ATOM 2409 O O . SER A 1 282 ? 8.64904 -6.82233 26.33697 1.000 47.50414 282 SER A O 1
ATOM 2417 N N . ASN A 1 283 ? 10.19766 -5.49054 25.40528 1.000 40.89277 283 ASN A N 1
ATOM 2418 C CA . ASN A 1 283 ? 9.50665 -4.24396 25.75432 1.000 33.55111 283 ASN A CA 1
ATOM 2419 C C . ASN A 1 283 ? 9.12759 -3.49759 24.47796 1.000 44.65462 283 ASN A C 1
ATOM 2420 O O . ASN A 1 283 ? 10.01450 -3.01321 23.74354 1.000 42.19846 283 ASN A O 1
ATOM 2431 N N . PRO A 1 284 ? 7.83921 -3.39399 24.15122 1.000 43.27224 284 PRO A N 1
ATOM 2432 C CA . PRO A 1 284 ? 7.46065 -2.71916 22.90173 1.000 45.08071 284 PRO A CA 1
ATOM 2433 C C . PRO A 1 284 ? 7.83747 -1.24962 22.87830 1.000 47.85041 284 PRO A C 1
ATOM 2434 O O . PRO A 1 284 ? 7.85138 -0.63950 21.79602 1.000 45.42821 284 PRO A O 1
ATOM 2445 N N . GLU A 1 285 ? 8.15813 -0.66175 24.02778 1.000 38.97318 285 GLU A N 1
ATOM 2446 C CA . GLU A 1 285 ? 8.64119 0.71258 24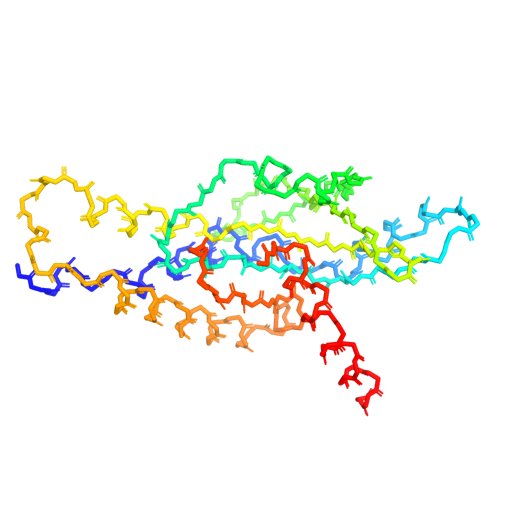.03350 1.000 41.18433 285 GLU A CA 1
ATOM 2447 C C . GLU A 1 285 ? 10.10497 0.82474 23.65629 1.000 35.06610 285 GLU A C 1
ATOM 2448 O O . GLU A 1 285 ? 10.58342 1.94527 23.43971 1.000 39.59711 285 GLU A O 1
ATOM 2460 N N . THR A 1 286 ? 10.82879 -0.27758 23.60777 1.000 34.58400 286 THR A N 1
ATOM 2461 C CA A THR A 1 286 ? 12.24292 -0.27195 23.25441 0.463 35.88887 286 THR A CA 1
ATOM 2462 C CA B THR A 1 286 ? 12.23753 -0.24958 23.23724 0.537 35.88504 286 THR A CA 1
ATOM 2463 C C . THR A 1 286 ? 12.54568 -1.05879 21.98648 1.000 37.08120 286 THR A C 1
ATOM 2464 O O . THR A 1 286 ? 13.48716 -0.71463 21.28413 1.000 35.02702 286 THR A O 1
ATOM 2475 N N . LYS A 1 287 ? 11.72213 -2.08308 21.67771 1.000 39.29111 287 LYS A N 1
ATOM 2476 C CA . LYS A 1 287 ? 11.98982 -3.05088 20.61858 1.000 40.19485 287 LYS A CA 1
ATOM 2477 C C . LYS A 1 287 ? 12.36988 -2.41112 19.29660 1.000 40.55673 287 LYS A C 1
ATOM 2478 O O . LYS A 1 287 ? 13.26281 -2.89568 18.60500 1.000 36.79776 287 LYS A O 1
ATOM 2497 N N . ASP A 1 288 ? 11.68105 -1.35986 18.90485 1.000 43.22949 288 ASP A N 1
ATOM 2498 C CA . ASP A 1 288 ? 11.85294 -0.79837 17.57458 1.000 52.05756 288 ASP A CA 1
ATOM 2499 C C . ASP A 1 288 ? 12.64884 0.50483 17.59293 1.000 46.06080 288 ASP A C 1
ATOM 2500 O O . ASP A 1 288 ? 12.82174 1.13749 16.55702 1.000 46.92806 288 ASP A O 1
ATOM 2509 N N . ASN A 1 289 ? 13.17628 0.89670 18.74387 1.000 39.88404 289 ASN A N 1
ATOM 2510 C CA . ASN A 1 289 ? 13.82402 2.19870 18.88655 1.000 40.27512 289 ASN A CA 1
ATOM 2511 C C . ASN A 1 289 ? 15.24330 2.04214 19.37529 1.000 39.09559 289 ASN A C 1
ATOM 2512 O O . ASN A 1 289 ? 15.83360 2.99504 19.90533 1.000 36.53885 289 ASN A O 1
ATOM 2523 N N . CYS A 1 290 ? 15.80404 0.86092 19.15864 1.000 37.27177 290 CYS A N 1
ATOM 2524 C CA . CYS A 1 290 ? 17.09254 0.49459 19.71626 1.000 36.71835 290 CYS A CA 1
ATOM 2525 C C . CYS A 1 290 ? 17.69281 -0.63389 18.88727 1.000 35.43433 290 CYS A C 1
ATOM 2526 O O . CYS A 1 290 ? 17.00985 -1.60936 18.59733 1.000 38.54766 290 CYS A O 1
ATOM 2534 N N . SER A 1 291 ? 18.98611 -0.49633 18.56226 1.000 38.39736 291 SER A N 1
ATOM 2535 C CA . SER A 1 291 ? 19.71403 -1.49149 17.77016 1.000 40.74495 291 SER A CA 1
ATOM 2536 C C . SER A 1 291 ? 21.12292 -1.64342 18.31378 1.000 33.71382 291 SER A C 1
ATOM 2537 O O . SER A 1 291 ? 21.82047 -0.64594 18.51874 1.000 31.63344 291 SER A O 1
ATOM 2545 N N . LEU A 1 292 ? 21.56702 -2.87916 18.49925 1.000 28.39184 292 LEU A N 1
ATOM 2546 C CA . LEU A 1 292 ? 22.88993 -3.15572 19.05207 1.000 36.05474 292 LEU A CA 1
ATOM 2547 C C . LEU A 1 292 ? 23.85368 -3.43485 17.90639 1.000 32.18465 292 LEU A C 1
ATOM 2548 O O . LEU A 1 292 ? 23.58792 -4.29123 17.06527 1.000 34.42431 292 LEU A O 1
ATOM 2564 N N . LEU A 1 293 ? 24.95401 -2.69185 17.86704 1.000 30.86681 293 LEU A N 1
ATOM 2565 C CA . LEU A 1 293 ? 25.93991 -2.76271 16.79190 1.000 34.60663 293 LEU A CA 1
ATOM 2566 C C . LEU A 1 293 ? 27.23837 -3.37411 17.33332 1.000 31.28214 293 LEU A C 1
ATOM 2567 O O . LEU A 1 293 ? 28.04774 -2.68674 17.96306 1.000 25.43410 293 LEU A O 1
ATOM 2583 N N . VAL A 1 294 ? 27.44230 -4.65600 17.06189 1.000 31.63469 294 VAL A N 1
ATOM 2584 C CA . VAL A 1 294 ? 28.62760 -5.38328 17.50047 1.000 30.98728 294 VAL A CA 1
ATOM 2585 C C . VAL A 1 294 ? 29.60831 -5.40882 16.33868 1.000 32.58741 294 VAL A C 1
ATOM 2586 O O . VAL A 1 294 ? 29.21718 -5.71694 15.21205 1.000 34.55220 294 VAL A O 1
ATOM 2599 N N . TYR A 1 295 ? 30.87380 -5.08194 16.60695 1.000 32.91526 295 TYR A N 1
ATOM 2600 C CA . TYR A 1 295 ? 31.84082 -4.92362 15.52842 1.000 36.69873 295 TYR A CA 1
ATOM 2601 C C . TYR A 1 295 ? 33.24976 -5.01585 16.09308 1.000 34.77819 295 TYR A C 1
ATOM 2602 O O . TYR A 1 295 ? 33.47459 -4.82282 17.29059 1.000 34.82899 295 TYR A O 1
ATOM 2620 N N . ASP A 1 296 ? 34.20771 -5.28579 15.19775 1.000 38.13791 296 ASP A N 1
ATOM 2621 C CA . ASP A 1 296 ? 35.63373 -5.29854 15.53476 1.000 43.03055 296 ASP A CA 1
ATOM 2622 C C . ASP A 1 296 ? 36.20284 -3.89203 15.34471 1.000 49.34810 296 ASP A C 1
ATOM 2623 O O . ASP A 1 296 ? 36.26607 -3.38964 14.22129 1.000 40.91169 296 ASP A O 1
ATOM 2632 N N . ASP A 1 297 ? 36.61288 -3.25417 16.46275 1.000 40.58663 297 ASP A N 1
ATOM 2633 C CA . ASP A 1 297 ? 37.16934 -1.90524 16.43376 1.000 40.16779 297 ASP A CA 1
ATOM 2634 C C . ASP A 1 297 ? 38.65186 -1.87618 16.05163 1.000 44.75419 297 ASP A C 1
ATOM 2635 O O . ASP A 1 297 ? 39.19504 -0.78860 15.82301 1.000 38.08828 297 ASP A O 1
ATOM 2644 N N . LYS A 1 298 ? 39.30419 -3.02896 15.93650 1.000 41.58847 298 LYS A N 1
ATOM 2645 C CA . LYS A 1 298 ? 40.62020 -3.11590 15.27774 1.000 59.95103 298 LYS A CA 1
ATOM 2646 C C . LYS A 1 298 ? 40.51433 -2.97132 13.74779 1.000 51.64850 298 LYS A C 1
ATOM 2647 O O . LYS A 1 298 ? 40.65139 -1.87750 13.18926 1.000 66.11230 298 LYS A O 1
ATOM 2666 N N . GLN A 1 305 ? 37.29447 0.64932 8.50172 1.000 61.37342 305 GLN A N 1
ATOM 2667 C CA . GLN A 1 305 ? 35.98384 1.26842 8.56604 1.000 57.27103 305 GLN A CA 1
ATOM 2668 C C . GLN A 1 305 ? 35.94123 2.34487 9.63094 1.000 64.66631 305 GLN A C 1
ATOM 2669 O O . GLN A 1 305 ? 36.97109 2.73665 10.19164 1.000 63.34064 305 GLN A O 1
ATOM 2682 N N . SER A 1 306 ? 34.72265 2.80196 9.90015 1.000 58.53208 306 SER A N 1
ATOM 2683 C CA . SER A 1 306 ? 34.47007 3.76670 10.95257 1.000 43.96148 306 SER A CA 1
ATOM 2684 C C . SER A 1 306 ? 33.07313 3.52057 11.50135 1.000 39.91264 306 SER A C 1
ATOM 2685 O O . SER A 1 306 ? 32.24747 2.85439 10.88056 1.000 43.35466 306 SER A O 1
ATOM 2693 N N . ILE A 1 307 ? 32.78872 4.11108 12.66737 1.000 46.64414 307 ILE A N 1
ATOM 2694 C CA . ILE A 1 307 ? 31.48349 3.87119 13.26087 1.000 41.32917 307 ILE A CA 1
ATOM 2695 C C . ILE A 1 307 ? 30.38438 4.52572 12.42215 1.000 35.07351 307 ILE A C 1
ATOM 2696 O O . ILE A 1 307 ? 29.32607 3.91936 12.20771 1.000 39.19680 307 ILE A O 1
ATOM 2712 N N . SER A 1 308 ? 30.61497 5.73459 11.87460 1.000 36.90545 308 SER A N 1
ATOM 2713 C CA . SER A 1 308 ? 29.58666 6.36090 11.02596 1.000 31.31138 308 SER A CA 1
ATOM 2714 C C . SER A 1 308 ? 29.25551 5.47826 9.82578 1.000 35.31609 308 SER A C 1
ATOM 2715 O O . SER A 1 308 ? 28.09395 5.37227 9.40515 1.000 33.54080 308 SER A O 1
ATOM 2723 N N . MET A 1 309 ? 30.26559 4.85472 9.25095 1.000 38.58141 309 MET A N 1
ATOM 2724 C CA . MET A 1 309 ? 30.04203 3.93671 8.13344 1.000 35.16370 309 MET A CA 1
ATOM 2725 C C . MET A 1 309 ? 29.23036 2.74332 8.59478 1.000 40.13843 309 MET A C 1
ATOM 2726 O O . MET A 1 309 ? 28.25073 2.35885 7.94504 1.000 32.44116 309 MET A O 1
ATOM 2740 N N . LEU A 1 310 ? 29.59512 2.17402 9.75637 1.000 39.67521 310 LEU A N 1
ATOM 2741 C CA . LEU A 1 310 ? 28.82618 1.06887 10.32082 1.000 39.51998 310 LEU A CA 1
ATOM 2742 C C . LEU A 1 310 ? 27.36757 1.45034 10.52848 1.000 36.61092 310 LEU A C 1
ATOM 2743 O O . LEU A 1 310 ? 26.45359 0.66401 10.23029 1.000 37.42143 310 LEU A O 1
ATOM 2759 N N . ILE A 1 311 ? 27.12945 2.63224 11.12027 1.000 33.78660 311 ILE A N 1
ATOM 2760 C CA . ILE A 1 311 ? 25.76067 3.07466 11.38073 1.000 28.81070 311 ILE A CA 1
ATOM 2761 C C . ILE A 1 311 ? 25.00177 3.28010 10.08006 1.000 38.41099 311 ILE A C 1
ATOM 2762 O O . ILE A 1 311 ? 23.81977 2.92038 9.98039 1.000 33.96280 311 ILE A O 1
ATOM 2778 N N . LYS A 1 312 ? 25.67412 3.84481 9.05855 1.000 35.39096 312 LYS A N 1
ATOM 2779 C CA . LYS A 1 312 ? 25.02533 4.07724 7.76921 1.000 38.27116 312 LYS A CA 1
ATOM 2780 C C . LYS A 1 312 ? 24.55306 2.76784 7.15766 1.000 37.65493 312 LYS A C 1
ATOM 2781 O O . LYS A 1 312 ? 23.40957 2.64549 6.72257 1.000 41.58407 312 LYS A O 1
ATOM 2800 N N . ASP A 1 313 ? 25.42432 1.77086 7.12563 1.000 37.92332 313 ASP A N 1
ATOM 2801 C CA . ASP A 1 313 ? 25.02103 0.45384 6.66019 1.000 41.09449 313 ASP A CA 1
ATOM 2802 C C . ASP A 1 313 ? 23.88228 -0.13609 7.48413 1.000 39.22869 313 ASP A C 1
ATOM 2803 O O . ASP A 1 313 ? 22.98738 -0.78192 6.93358 1.000 41.85432 313 ASP A O 1
ATOM 2812 N N . ARG A 1 314 ? 23.88290 0.04463 8.80002 1.000 41.68445 314 ARG A N 1
ATOM 2813 C CA . ARG A 1 314 ? 22.76285 -0.51104 9.54579 1.000 41.60159 314 ARG A CA 1
ATOM 2814 C C . ARG A 1 314 ? 21.48142 0.25995 9.25376 1.000 35.82313 314 ARG A C 1
ATOM 2815 O O . ARG A 1 314 ? 20.41190 -0.32966 9.17574 1.000 38.87553 314 ARG A O 1
ATOM 2836 N N . ILE A 1 315 ? 21.56452 1.58331 9.10504 1.000 41.38161 315 ILE A N 1
ATOM 2837 C CA . ILE A 1 315 ? 20.35992 2.37693 8.84922 1.000 39.80887 315 ILE A CA 1
ATOM 2838 C C . ILE A 1 315 ? 19.72498 1.97301 7.52598 1.000 46.49379 315 ILE A C 1
ATOM 2839 O O . ILE A 1 315 ? 18.50433 1.81246 7.43830 1.000 50.20707 315 ILE A O 1
ATOM 2855 N N . GLU A 1 316 ? 20.54405 1.80914 6.47272 1.000 49.31996 316 GLU A N 1
ATOM 2856 C CA . GLU A 1 316 ? 20.03345 1.29576 5.19824 1.000 43.09713 316 GLU A CA 1
ATOM 2857 C C . GLU A 1 316 ? 19.33203 -0.04272 5.40337 1.000 48.72080 316 GLU A C 1
ATOM 2858 O O . GLU A 1 316 ? 18.18095 -0.21924 4.98478 1.000 52.83141 316 GLU A O 1
ATOM 2870 N N . LYS A 1 317 ? 20.00322 -0.99639 6.05992 1.000 43.97163 317 LYS A N 1
ATOM 2871 C CA . LYS A 1 317 ? 19.39151 -2.29859 6.31209 1.000 44.20539 317 LYS A CA 1
ATOM 2872 C C . LYS A 1 317 ? 18.06047 -2.15513 7.03803 1.000 49.89195 317 LYS A C 1
ATOM 2873 O O . LYS A 1 317 ? 17.07878 -2.81903 6.68677 1.000 61.64877 317 LYS A O 1
ATOM 2892 N N . ASP A 1 318 ? 18.00524 -1.30638 8.06844 1.000 61.29557 318 ASP A N 1
ATOM 2893 C CA . ASP A 1 318 ? 16.77710 -1.17407 8.84270 1.000 50.37826 318 ASP A CA 1
ATOM 2894 C C . ASP A 1 318 ? 15.68722 -0.46406 8.04518 1.000 52.82886 318 ASP A C 1
ATOM 2895 O O . ASP A 1 318 ? 14.51311 -0.83200 8.11970 1.000 59.16115 318 ASP A O 1
ATOM 2904 N N . LEU A 1 319 ? 16.04573 0.59693 7.32871 1.000 60.54633 319 LEU A N 1
ATOM 2905 C CA . LEU A 1 319 ? 15.02618 1.39639 6.66347 1.000 61.07584 319 LEU A CA 1
ATOM 2906 C C . LEU A 1 319 ? 14.34437 0.61662 5.54163 1.000 58.96669 319 LEU A C 1
ATOM 2907 O O . LEU A 1 319 ? 13.13948 0.78606 5.32372 1.000 67.25185 319 LEU A O 1
ATOM 2923 N N . SER A 1 320 ? 15.07924 -0.25741 4.84060 1.000 61.21760 320 SER A N 1
ATOM 2924 C CA . SER A 1 320 ? 14.45571 -1.13914 3.85974 1.000 59.18891 320 SER A CA 1
ATOM 2925 C C . SER A 1 320 ? 13.29015 -1.91250 4.46973 1.000 70.65569 320 SER A C 1
ATOM 2926 O O . SER A 1 320 ? 12.18869 -1.96107 3.90563 1.000 73.51987 320 SER A O 1
ATOM 2934 N N . ASP A 1 321 ? 13.52509 -2.53490 5.63088 1.000 61.35709 321 ASP A N 1
ATOM 2935 C CA . ASP A 1 321 ? 12.53189 -3.43555 6.20513 1.000 63.76486 321 ASP A CA 1
ATOM 2936 C C . ASP A 1 321 ? 11.33271 -2.67262 6.75175 1.000 65.93568 321 ASP A C 1
ATOM 2937 O O . ASP A 1 321 ? 10.18593 -3.10320 6.57265 1.000 61.72454 321 ASP A O 1
ATOM 2946 N N . LYS A 1 322 ? 11.57165 -1.52592 7.39523 1.000 59.06968 322 LYS A N 1
ATOM 2947 C CA . LYS A 1 322 ? 10.46348 -0.68271 7.84452 1.000 70.46722 322 LYS A CA 1
ATOM 2948 C C . LYS A 1 322 ? 9.55393 -0.28654 6.67317 1.000 69.61097 322 LYS A C 1
ATOM 2949 O O . LYS A 1 322 ? 8.32273 -0.24819 6.81939 1.000 74.76391 322 LYS A O 1
ATOM 2968 N N . ALA A 1 323 ? 10.13168 -0.00284 5.49504 1.000 75.40003 323 ALA A N 1
ATOM 2969 C CA . ALA A 1 323 ? 9.29939 0.20208 4.30384 1.000 77.30985 323 ALA A CA 1
ATOM 2970 C C . ALA A 1 323 ? 8.56232 -1.08920 3.90958 1.000 72.47845 323 ALA A C 1
ATOM 2971 O O . ALA A 1 323 ? 7.35530 -1.04992 3.63120 1.000 70.33915 323 ALA A O 1
ATOM 2978 N N . LEU A 1 324 ? 9.25007 -2.24964 3.91186 1.000 63.14999 324 LEU A N 1
ATOM 2979 C CA . LEU A 1 324 ? 8.56580 -3.52478 3.65727 1.000 60.54666 324 LEU A CA 1
ATOM 2980 C C . LEU A 1 324 ? 7.34599 -3.73253 4.57095 1.000 68.85365 324 LEU A C 1
ATOM 2981 O O . LEU A 1 324 ? 6.31293 -4.28102 4.14969 1.000 53.85577 324 LEU A O 1
ATOM 2997 N N . GLN A 1 325 ? 7.46956 -3.34916 5.83374 1.000 72.08135 325 GLN A N 1
ATOM 2998 C CA . GLN A 1 325 ? 6.37943 -3.45400 6.78377 1.000 72.47204 325 GLN A CA 1
ATOM 2999 C C . GLN A 1 325 ? 5.37279 -2.36190 6.44676 1.000 65.96988 325 GLN A C 1
ATOM 3000 O O . GLN A 1 325 ? 5.73108 -1.17902 6.46046 1.000 53.87753 325 GLN A O 1
#

Organism: Magallana gigas (NCBI:txid29159)

Radius of gyration: 17.52 Å; Cα contacts (8 Å, |Δi|>4): 288; chains: 1; bounding box: 40×43×42 Å

Solvent-accessible surface area: 10657 Å² total; per-residue (Å²): 147,134,117,149,15,71,33,0,85,43,35,0,124,76,14,13,96,30,66,0,80,3,6,1,27,37,3,81,79,28,1,59,68,42,86,166,65,41,137,76,112,122,131,43,47,22,2,27,26,3,0,0,0,0,1,77,26,0,102,10,29,136,46,14,40,80,50,5,101,103,0,123,94,42,26,67,0,78,52,34,95,15,51,99,83,65,101,87,160,109,115,38,115,6,53,0,25,21,5,95,19,105,170,20,12,14,25,0,5,6,52,16,0,84,25,0,55,50,0,77,107,40,46,99,41,172,132,99,52,34,117,66,28,73,63,58,135,14,10,124,20,0,30,58,20,0,63,86,9,1,58,90,27,111,98,0,105,85,20,8,16,14,4,73,26,82,62,215,167,39,14,7,75,40,0,18,58,74,1,78,141,33,72,64,67,131,86,144,177

Nearest PDB structures (foldseek):
  8a2h-assembly1_A  TM=8.593E-01  e=3.957E-17  Homo sapiens
  6ywa-assembly1_A  TM=8.620E-01  e=5.412E-17  Homo sapiens
  4loi-assembly1_B  TM=8.568E-01  e=1.385E-16  Homo sapiens
  8t5l-assembly1_B-2  TM=8.467E-01  e=8.007E-16  Homo sapiens
  4yp1-assembly1_A  TM=8.469E-01  e=6.635E-16  Mus musculus

B-factor: mean 47.53, std 15.02, range [20.14, 107.7]

InterPro domains:
  IPR029158 Stimulator of interferon genes protein [PTHR34339] (37-315)
  IPR038623 Stimulator of interferon genes protein, C-terminal domain superfamily [G3DSA:3.40.50.12100] (178-322)
  IPR055432 STING, ligand-binding domain [PF15009] (136-316)

Secondary structure (DSSP, 8-state):
--GGG--HHHHHHHHIIIIIHHHSTTHHHHHHHHHTT--SSSEEEEEEEEEEEEETT----S-HHHH-TTSEEEEEPPPEEEEETTTEEEEE-PEEEEEEETTEEEEEEEEE-TTHHHHHHHHS---GGGTT--HHHHHHHHHHHHHHHHHH-TTTTTSEEEEEE-----HHHHHHHHHHHHHHHHHH-